Protein AF-A0A1W1WF11-F1 (afdb_monomer_lite)

Foldseek 3Di:
DDPDDDDDPPVCVVVLVVVQVVPPPDRPVVVVVVVVCVLPVDDDFFWKFFQFVQFPDTDIFTWDDDVQFIWTFDAPPPRVVRRCVRLVNDDDPDDDNDRPDTDTDGPNRTPDMGTPPPCCVPDDPLQVLLQQCQLVLVVCLLVVAAEELQRSCVSSPNHDSPPRSVSNLVVQQVVCVVVVAQRSQQSYPHPVPRGHDLVVCVVVVNNPDDPVVVVVVSVVSSVVNNVDDDDNTDPD

Radius of gyration: 25.22 Å; chains: 1; bounding box: 65×37×67 Å

Secondary structure (DSSP, 8-state):
----PPPPPGGGHHHHHHHHHHSSSS-HHHHHHHHHHHHHH----EEEEEEETT-S-EEEEEEEEETTEEEEE----HHHHHHHHHTT-PPPTT--SSTT-EEEE-GGGEEEEEEE--GGGT---HHHHHHHHHHHHHHHHHTT--EEHHHHHHHTTS--TTTTHHHHHHHHHHHHHHTT---GGGGEE-TTTSS--HHHHHHTT-TTS-HHHHHHHHHHHHHHHHTS---SS---

Organism: Sulfobacillus thermosulfidooxidans (strain DSM 9293 / VKM B-1269 / AT-1) (NCBI:txid929705)

pLDDT: mean 85.24, std 15.64, range [34.47, 98.56]

Sequence (236 aa):
MPKKTIYIRDTDMPLWEQAESLATGESVSAILTEALQQYLEGFRPVYATIKLRGASLAFRARVHPASGGWLVAISEKSDMVRAMSEAQIVLPQNMPTKDDAWLWLAPHQIDYMFVELPSSLGSMDFREYARRAWPILVKRLFAQQTLTYGELGELLGGLHPYRQVPQVLDIIEKWCLEHGYGDLTAMVVSKTTGLPGTDYWQQNGWAGIPVAEQVERWKKAQQQMIQQQWPEEAPF

Structure (mmCIF, N/CA/C/O backbone):
data_AF-A0A1W1WF11-F1
#
_entry.id   AF-A0A1W1WF11-F1
#
loop_
_atom_site.group_PDB
_atom_site.id
_atom_site.type_symbol
_atom_site.label_atom_id
_atom_site.label_alt_id
_atom_site.label_comp_id
_atom_site.label_asym_id
_atom_site.label_entity_id
_atom_site.label_seq_id
_atom_site.pdbx_PDB_ins_code
_atom_site.Cartn_x
_atom_site.Cartn_y
_atom_site.Cartn_z
_atom_site.occupancy
_atom_site.B_iso_or_equiv
_atom_site.auth_seq_id
_atom_site.auth_comp_id
_atom_site.auth_asym_id
_atom_site.auth_atom_id
_atom_site.pdbx_PDB_model_num
ATOM 1 N N . MET A 1 1 ? -1.493 20.594 -4.384 1.00 34.69 1 MET A N 1
ATOM 2 C CA . MET A 1 1 ? -0.723 20.291 -5.612 1.00 34.69 1 MET A CA 1
ATOM 3 C C . MET A 1 1 ? -1.474 20.837 -6.822 1.00 34.69 1 MET A C 1
ATOM 5 O O . MET A 1 1 ? -2.700 20.755 -6.810 1.00 34.69 1 MET A O 1
ATOM 9 N N . PRO A 1 2 ? -0.807 21.434 -7.825 1.00 34.47 2 PRO A N 1
ATOM 10 C CA . PRO A 1 2 ? -1.483 21.865 -9.047 1.00 34.47 2 PRO A CA 1
ATOM 11 C C . PRO A 1 2 ? -2.051 20.644 -9.785 1.00 34.47 2 PRO A C 1
ATOM 13 O O . PRO A 1 2 ? -1.349 19.649 -9.953 1.00 34.47 2 PRO A O 1
ATOM 16 N N . LYS A 1 3 ? -3.318 20.712 -10.214 1.00 36.75 3 LYS A N 1
ATOM 17 C CA . LYS A 1 3 ? -3.928 19.696 -11.082 1.00 36.75 3 LYS A CA 1
ATOM 18 C C . LYS A 1 3 ? -3.187 19.727 -12.420 1.00 36.75 3 LYS A C 1
ATOM 20 O O . LYS A 1 3 ? -3.341 20.681 -13.177 1.00 36.75 3 LYS A O 1
ATOM 25 N N . LYS A 1 4 ? -2.334 18.737 -12.685 1.00 48.34 4 LYS A N 1
ATOM 26 C CA . LYS A 1 4 ? -1.694 18.589 -13.995 1.00 48.34 4 LYS A CA 1
ATOM 27 C C . LYS A 1 4 ? -2.695 17.918 -14.931 1.00 48.34 4 LYS A C 1
ATOM 29 O O . LYS A 1 4 ? -3.075 16.775 -14.713 1.00 48.34 4 LYS A O 1
ATOM 34 N N . THR A 1 5 ? -3.150 18.659 -15.932 1.00 58.47 5 THR A N 1
ATOM 35 C CA . THR A 1 5 ? -4.033 18.150 -16.984 1.00 58.47 5 THR A CA 1
ATOM 36 C C . THR A 1 5 ? -3.204 17.338 -17.976 1.00 58.47 5 THR A C 1
ATOM 38 O O . THR A 1 5 ? -2.225 17.852 -18.517 1.00 58.47 5 THR A O 1
ATOM 41 N N . ILE A 1 6 ? -3.579 16.079 -18.208 1.00 60.59 6 ILE A N 1
ATOM 42 C CA . ILE A 1 6 ? -3.029 15.274 -19.304 1.00 60.59 6 ILE A CA 1
ATOM 43 C C . ILE A 1 6 ? -3.720 15.738 -20.588 1.00 60.59 6 ILE A C 1
ATOM 45 O O . ILE A 1 6 ? -4.944 15.688 -20.681 1.00 60.59 6 ILE A O 1
ATOM 49 N N . TYR A 1 7 ? -2.940 16.215 -21.557 1.00 64.44 7 TYR A N 1
ATOM 50 C CA . TYR A 1 7 ? -3.448 16.581 -22.876 1.00 64.44 7 TYR A CA 1
ATOM 51 C C . TYR A 1 7 ? -3.279 15.392 -23.817 1.00 64.44 7 TYR A C 1
ATOM 53 O O . TYR A 1 7 ? -2.162 14.925 -24.038 1.00 64.44 7 TYR A O 1
ATOM 61 N N . ILE A 1 8 ? -4.394 14.911 -24.357 1.00 69.06 8 ILE A N 1
ATOM 62 C CA . ILE A 1 8 ? -4.443 13.840 -25.353 1.00 69.06 8 ILE A CA 1
ATOM 63 C C . ILE A 1 8 ? -4.702 14.510 -26.699 1.00 69.06 8 ILE A C 1
ATOM 65 O O . ILE A 1 8 ? -5.491 15.451 -26.778 1.00 69.06 8 ILE A O 1
ATOM 69 N N . ARG A 1 9 ? -4.015 14.073 -27.756 1.00 70.94 9 ARG A N 1
ATOM 70 C CA . ARG A 1 9 ? -4.308 14.569 -29.107 1.00 70.94 9 ARG A CA 1
ATOM 71 C C . ARG A 1 9 ? -5.655 14.016 -29.551 1.00 70.94 9 ARG A C 1
ATOM 73 O O . ARG A 1 9 ? -5.933 12.848 -29.301 1.00 70.94 9 ARG A O 1
ATOM 80 N N . ASP A 1 10 ? -6.430 14.796 -30.297 1.00 75.50 10 ASP A N 1
ATOM 81 C CA . ASP A 1 10 ? -7.735 14.349 -30.811 1.00 75.50 10 ASP A CA 1
ATOM 82 C C . ASP A 1 10 ? -7.638 13.038 -31.611 1.00 75.50 10 ASP A C 1
ATOM 84 O O . ASP A 1 10 ? -8.529 12.195 -31.552 1.00 75.50 10 ASP A O 1
ATOM 88 N N . THR A 1 11 ? -6.515 12.814 -32.304 1.00 76.25 11 THR A N 1
ATOM 89 C CA . THR A 1 11 ? -6.244 11.576 -33.055 1.00 76.25 11 THR A CA 1
ATOM 90 C C . THR A 1 11 ? -6.100 10.334 -32.179 1.00 76.25 11 THR A C 1
ATOM 92 O O . THR A 1 11 ? -6.300 9.225 -32.664 1.00 76.25 11 THR A O 1
ATOM 95 N N . ASP A 1 12 ? -5.746 10.512 -30.906 1.00 68.94 12 ASP A N 1
ATOM 96 C CA . ASP A 1 12 ? -5.483 9.434 -29.952 1.00 68.94 12 ASP A CA 1
ATOM 97 C C . ASP A 1 12 ? -6.705 9.168 -29.044 1.00 68.94 12 ASP A C 1
ATOM 99 O O . ASP A 1 12 ? -6.675 8.256 -28.217 1.00 68.94 12 ASP A O 1
ATOM 103 N N . MET A 1 13 ? -7.799 9.926 -29.214 1.00 76.56 13 MET A N 1
ATOM 104 C CA . MET A 1 13 ? -9.024 9.802 -28.415 1.00 76.56 13 MET A CA 1
ATOM 105 C C . MET A 1 13 ? -9.661 8.400 -28.475 1.00 76.56 13 MET A C 1
ATOM 107 O O . MET A 1 13 ? -9.981 7.866 -27.415 1.00 76.56 13 MET A O 1
ATOM 111 N N . PRO A 1 14 ? -9.777 7.729 -29.643 1.00 79.06 14 PRO A N 1
ATOM 112 C CA . PRO A 1 14 ? -10.377 6.391 -29.692 1.00 79.06 14 PRO A CA 1
ATOM 113 C C . PRO A 1 14 ? -9.572 5.346 -28.906 1.00 79.06 14 PRO A C 1
ATOM 115 O O . PRO A 1 14 ? -10.139 4.453 -28.280 1.00 79.06 14 PRO A O 1
ATOM 118 N N . LEU A 1 15 ? -8.239 5.472 -28.909 1.00 67.25 15 LEU A N 1
ATOM 119 C CA . LEU A 1 15 ? -7.351 4.608 -28.130 1.00 67.25 15 LEU A CA 1
ATOM 120 C C . LEU A 1 15 ? -7.506 4.876 -26.627 1.00 67.25 15 LEU A C 1
ATOM 122 O O . LEU A 1 15 ? -7.478 3.939 -25.830 1.00 67.25 15 LEU A O 1
ATOM 126 N N . TRP A 1 16 ? -7.689 6.142 -26.246 1.00 74.25 16 TRP A N 1
ATOM 127 C CA . TRP A 1 16 ? -7.943 6.533 -24.863 1.00 74.25 16 TRP A CA 1
ATOM 128 C C . TRP A 1 16 ? -9.260 5.965 -24.332 1.00 74.25 16 TRP A C 1
ATOM 130 O O . TRP A 1 16 ? -9.279 5.356 -23.266 1.00 74.25 16 TRP A O 1
ATOM 140 N N . GLU A 1 17 ? -10.346 6.105 -25.091 1.00 76.81 17 GLU A N 1
ATOM 141 C CA . GLU A 1 17 ? -11.663 5.563 -24.733 1.00 76.81 17 GLU A CA 1
ATOM 142 C C . GLU A 1 17 ? -11.628 4.035 -24.614 1.00 76.81 17 GLU A C 1
ATOM 144 O O . GLU A 1 17 ? -12.179 3.461 -23.671 1.00 76.81 17 GLU A O 1
ATOM 149 N N . GLN A 1 18 ? -10.914 3.364 -25.525 1.00 71.31 18 GLN A N 1
ATOM 150 C CA . GLN A 1 18 ? -10.694 1.925 -25.441 1.00 71.31 18 GLN A CA 1
ATOM 151 C C . GLN A 1 18 ? -9.931 1.552 -24.164 1.00 71.31 18 GLN A C 1
ATOM 153 O O . GLN A 1 18 ? -10.339 0.628 -23.460 1.00 71.31 18 GLN A O 1
ATOM 158 N N . ALA A 1 19 ? -8.860 2.273 -23.831 1.00 69.25 19 ALA A N 1
ATOM 159 C CA . ALA A 1 19 ? -8.121 2.050 -22.594 1.00 69.25 19 ALA A CA 1
ATOM 160 C C . ALA A 1 19 ? -9.003 2.281 -21.354 1.00 69.25 19 ALA A C 1
ATOM 162 O O . ALA A 1 19 ? -8.938 1.490 -20.415 1.00 69.25 19 ALA A O 1
ATOM 163 N N . GLU A 1 20 ? -9.856 3.314 -21.351 1.00 74.06 20 GLU A N 1
ATOM 164 C CA . GLU A 1 20 ? -10.775 3.588 -20.235 1.00 74.06 20 GLU A CA 1
ATOM 165 C C . GLU A 1 20 ? -11.806 2.483 -20.057 1.00 74.06 20 GLU A C 1
ATOM 167 O O . GLU A 1 20 ? -12.080 2.086 -18.927 1.00 74.06 20 GLU A O 1
ATOM 172 N N . SER A 1 21 ? -12.315 1.923 -21.155 1.00 74.00 21 SER A N 1
ATOM 173 C CA . SER A 1 21 ? -13.250 0.796 -21.099 1.00 74.00 21 SER A CA 1
ATOM 174 C C . SER A 1 21 ? -12.629 -0.486 -20.526 1.00 74.00 21 SER A C 1
ATOM 176 O O . SER A 1 21 ? -13.340 -1.321 -19.966 1.00 74.00 21 SER A O 1
ATOM 178 N N . LEU A 1 22 ? -11.307 -0.641 -20.656 1.00 69.75 22 LEU A N 1
ATOM 179 C CA . LEU A 1 22 ? -10.551 -1.792 -20.158 1.00 69.75 22 LEU A CA 1
ATOM 180 C C . LEU A 1 22 ? -10.057 -1.600 -18.721 1.00 69.75 22 LEU A C 1
ATOM 182 O O . LEU A 1 22 ? -9.745 -2.581 -18.044 1.00 69.75 22 LEU A O 1
ATOM 186 N N . ALA A 1 23 ? -9.978 -0.358 -18.244 1.00 69.12 23 ALA A N 1
ATOM 187 C CA . ALA A 1 23 ? -9.567 -0.071 -16.885 1.00 69.12 23 ALA A CA 1
ATOM 188 C C . ALA A 1 23 ? -10.698 -0.458 -15.920 1.00 69.12 23 ALA A C 1
ATOM 190 O O . ALA A 1 23 ? -11.780 0.129 -15.905 1.00 69.12 23 ALA A O 1
ATOM 191 N N . THR A 1 24 ? -10.462 -1.482 -15.100 1.00 57.28 24 THR A N 1
ATOM 192 C CA . THR A 1 24 ? -11.441 -2.029 -14.153 1.00 57.28 24 THR A CA 1
ATOM 193 C C . THR A 1 24 ? -11.648 -1.085 -12.964 1.00 57.28 24 THR A C 1
ATOM 195 O O . THR A 1 24 ? -11.148 -1.294 -11.857 1.00 57.28 24 THR A O 1
ATOM 198 N N . GLY A 1 25 ? -12.384 -0.003 -13.209 1.00 57.88 25 GLY A N 1
ATOM 199 C CA . GLY A 1 25 ? -12.858 0.949 -12.208 1.00 57.88 25 GLY A CA 1
ATOM 200 C C . GLY A 1 2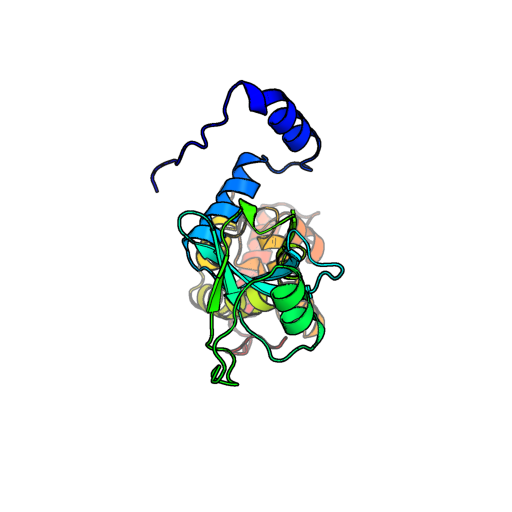5 ? -11.834 1.980 -11.729 1.00 57.88 25 GLY A C 1
ATOM 201 O O . GLY A 1 25 ? -12.159 2.735 -10.819 1.00 57.88 25 GLY A O 1
ATOM 202 N N . GLU A 1 26 ? -10.618 2.011 -12.266 1.00 56.12 26 GLU A N 1
ATOM 203 C CA . GLU A 1 26 ? -9.681 3.136 -12.118 1.00 56.12 26 GLU A CA 1
ATOM 204 C C . GLU A 1 26 ? -9.727 3.978 -13.395 1.00 56.12 26 GLU A C 1
ATOM 206 O O . GLU A 1 26 ? -9.822 3.418 -14.483 1.00 56.12 26 GLU A O 1
ATOM 211 N N . SER A 1 27 ? -9.680 5.313 -13.302 1.00 70.56 27 SER A N 1
ATOM 212 C CA . SER A 1 27 ? -9.574 6.115 -14.525 1.00 70.56 27 SER A CA 1
ATOM 213 C C . SER A 1 27 ? -8.178 5.935 -15.122 1.00 70.56 27 SER A C 1
ATOM 215 O O . SER A 1 27 ? -7.174 5.977 -14.408 1.00 70.56 27 SER A O 1
ATOM 217 N N . VAL A 1 28 ? -8.089 5.780 -16.443 1.00 67.88 28 VAL A N 1
ATOM 218 C CA . VAL A 1 28 ? -6.800 5.677 -17.155 1.00 67.88 28 VAL A CA 1
ATOM 219 C C . VAL A 1 28 ? -5.911 6.883 -16.872 1.00 67.88 28 VAL A C 1
ATOM 221 O O . VAL A 1 28 ? -4.697 6.751 -16.740 1.00 67.88 28 VAL A O 1
ATOM 224 N N . SER A 1 29 ? -6.517 8.053 -16.675 1.00 58.41 29 SER A N 1
ATOM 225 C CA . SER A 1 29 ? -5.823 9.259 -16.226 1.00 58.41 29 SER A CA 1
ATOM 226 C C . SER A 1 29 ? -5.143 9.106 -14.863 1.00 58.41 29 SER A C 1
ATOM 228 O O . SER A 1 29 ? -4.041 9.625 -14.702 1.00 58.41 29 SER A O 1
ATOM 230 N N . ALA A 1 30 ? -5.741 8.400 -13.899 1.00 57.94 30 ALA A N 1
ATOM 231 C CA . ALA A 1 30 ? -5.135 8.156 -12.591 1.00 57.94 30 ALA A CA 1
ATOM 232 C C . ALA A 1 30 ? -3.945 7.195 -12.708 1.00 57.94 30 ALA A C 1
ATOM 234 O O . ALA A 1 30 ? -2.858 7.527 -12.241 1.00 57.94 30 ALA A O 1
ATOM 235 N N . ILE A 1 31 ? -4.122 6.088 -13.438 1.00 64.81 31 ILE A N 1
ATOM 236 C CA . ILE A 1 31 ? -3.063 5.100 -13.708 1.00 64.81 31 ILE A CA 1
ATOM 237 C C . ILE A 1 31 ? -1.870 5.766 -14.408 1.00 64.81 31 ILE A C 1
ATOM 239 O O . ILE A 1 31 ? -0.721 5.587 -14.010 1.00 64.81 31 ILE A O 1
ATOM 243 N N . LEU A 1 32 ? -2.129 6.583 -15.432 1.00 62.41 32 LEU A N 1
ATOM 244 C CA . LEU A 1 32 ? -1.077 7.278 -16.173 1.00 62.41 32 LEU A CA 1
ATOM 245 C C . LEU A 1 32 ? -0.435 8.408 -15.374 1.00 62.41 32 LEU A C 1
ATOM 247 O O . LEU A 1 32 ? 0.761 8.637 -15.525 1.00 62.41 32 LEU A O 1
ATOM 251 N N . THR A 1 33 ? -1.192 9.110 -14.527 1.00 59.28 33 THR A N 1
ATOM 252 C CA . THR A 1 33 ? -0.626 10.136 -13.641 1.00 59.28 33 THR A CA 1
ATOM 253 C C . THR A 1 33 ? 0.307 9.502 -12.621 1.00 59.28 33 THR A C 1
ATOM 255 O O . THR A 1 33 ? 1.402 10.015 -12.427 1.00 59.28 33 THR A O 1
ATOM 258 N N . GLU A 1 34 ? -0.080 8.376 -12.022 1.00 56.44 34 GLU A N 1
ATOM 259 C CA . GLU A 1 34 ? 0.755 7.640 -11.073 1.00 56.44 34 GLU A CA 1
ATOM 260 C C . GLU A 1 34 ? 1.998 7.058 -11.758 1.00 56.44 34 GLU A C 1
ATOM 262 O O . GLU A 1 34 ? 3.115 7.277 -11.290 1.00 56.44 34 GLU A O 1
ATOM 267 N N . ALA A 1 35 ? 1.840 6.432 -12.929 1.00 56.53 35 ALA A N 1
ATOM 268 C CA . ALA A 1 35 ? 2.962 5.943 -13.729 1.00 56.53 35 ALA A CA 1
ATOM 269 C C . ALA A 1 35 ? 3.916 7.078 -14.146 1.00 56.53 35 ALA A C 1
ATOM 271 O O . ALA A 1 35 ? 5.134 6.922 -14.077 1.00 56.53 35 ALA A O 1
ATOM 272 N N . LEU A 1 36 ? 3.384 8.242 -14.536 1.00 54.12 36 LEU A N 1
ATOM 273 C CA . LEU A 1 36 ? 4.171 9.420 -14.901 1.00 54.12 36 LEU A CA 1
ATOM 274 C C . LEU A 1 36 ? 4.835 10.067 -13.678 1.00 54.12 36 LEU A C 1
ATOM 276 O O . LEU A 1 36 ? 5.944 10.582 -13.778 1.00 54.12 36 LEU A O 1
ATOM 280 N N . GLN A 1 37 ? 4.181 10.058 -12.523 1.00 51.88 37 GLN A N 1
ATOM 281 C CA . GLN A 1 37 ? 4.737 10.592 -11.287 1.00 51.88 37 GLN A CA 1
ATOM 282 C C . GLN A 1 37 ? 5.884 9.707 -10.787 1.00 51.88 37 GLN A C 1
ATOM 284 O O . GLN A 1 37 ? 6.958 10.228 -10.502 1.00 51.88 37 GLN A O 1
ATOM 289 N N . GLN A 1 38 ? 5.726 8.382 -10.832 1.00 53.12 38 GLN A N 1
ATOM 290 C CA . GLN A 1 38 ? 6.811 7.427 -10.582 1.00 53.12 38 GLN A CA 1
ATOM 291 C C . GLN A 1 38 ? 7.950 7.564 -11.612 1.00 53.12 38 GLN A C 1
ATOM 293 O O . GLN A 1 38 ? 9.123 7.516 -11.245 1.00 53.12 38 GLN A O 1
ATOM 298 N N . TYR A 1 39 ? 7.617 7.812 -12.885 1.00 52.88 39 TYR A N 1
ATOM 299 C CA . TYR A 1 39 ? 8.578 8.106 -13.956 1.00 52.88 39 TYR A CA 1
ATOM 300 C C . TYR A 1 39 ? 9.374 9.395 -13.690 1.00 52.88 39 TYR A C 1
ATOM 302 O O . TYR A 1 39 ? 10.573 9.440 -13.945 1.00 52.88 39 TYR A O 1
ATOM 310 N N . LEU A 1 40 ? 8.739 10.439 -13.151 1.00 48.09 40 LEU A N 1
ATOM 311 C CA . LEU A 1 40 ? 9.373 11.735 -12.888 1.00 48.09 40 LEU A CA 1
ATOM 312 C C . LEU A 1 40 ? 10.120 11.806 -11.545 1.00 48.09 40 LEU A C 1
ATOM 314 O O . LEU A 1 40 ? 11.086 12.559 -11.444 1.00 48.09 40 LEU A O 1
ATOM 318 N N . GLU A 1 41 ? 9.691 11.066 -10.520 1.00 50.34 41 GLU A N 1
ATOM 319 C CA . GLU A 1 41 ? 10.231 11.170 -9.153 1.00 50.34 41 GLU A CA 1
ATOM 320 C C . GLU A 1 41 ? 11.427 10.242 -8.875 1.00 50.34 41 GLU A C 1
ATOM 322 O O . GLU A 1 41 ? 12.111 10.404 -7.864 1.00 50.34 41 GLU A O 1
ATOM 327 N N . GLY A 1 42 ? 11.767 9.322 -9.780 1.00 49.69 42 GLY A N 1
ATOM 328 C CA . GLY A 1 42 ? 12.985 8.530 -9.634 1.00 49.69 42 GLY A CA 1
ATOM 329 C C . GLY A 1 42 ? 13.173 7.521 -10.749 1.00 49.69 42 GLY A C 1
ATOM 330 O O . GLY A 1 42 ? 12.763 6.370 -10.620 1.00 49.69 42 GLY A O 1
ATOM 331 N N . PHE A 1 43 ? 13.858 7.920 -11.820 1.00 57.41 43 PHE A N 1
ATOM 332 C CA . PHE A 1 43 ? 14.274 6.993 -12.865 1.00 57.41 43 PHE A CA 1
ATOM 333 C C . PHE A 1 43 ? 15.232 5.937 -12.318 1.00 57.41 43 PHE A C 1
ATOM 335 O O . PHE A 1 43 ? 16.450 6.117 -12.263 1.00 57.41 43 PHE A O 1
ATOM 342 N N . ARG A 1 44 ? 14.675 4.792 -11.933 1.00 64.19 44 ARG A N 1
ATOM 343 C CA . ARG A 1 44 ? 15.452 3.570 -11.790 1.00 64.19 44 ARG A CA 1
ATOM 344 C C . ARG A 1 44 ? 15.619 2.960 -13.181 1.00 64.19 44 ARG A C 1
ATOM 346 O O . ARG A 1 44 ? 14.634 2.865 -13.912 1.00 64.19 44 ARG A O 1
ATOM 353 N N . PRO A 1 45 ? 16.835 2.534 -13.555 1.00 72.25 45 PRO A N 1
ATOM 354 C CA . PRO A 1 45 ? 17.046 1.684 -14.716 1.00 72.25 45 PRO A CA 1
ATOM 355 C C . PRO A 1 45 ? 16.031 0.538 -14.765 1.00 72.25 45 PRO A C 1
ATOM 357 O O . PRO A 1 45 ? 15.955 -0.250 -13.822 1.00 72.25 45 PRO A O 1
ATOM 360 N N . VAL A 1 46 ? 15.276 0.433 -15.855 1.00 81.62 46 VAL A N 1
ATOM 361 C CA . VAL A 1 46 ? 14.371 -0.702 -16.105 1.00 81.62 46 VAL A CA 1
ATOM 362 C C . VAL A 1 46 ? 15.051 -1.683 -17.043 1.00 81.62 46 VAL A C 1
ATOM 364 O O . VAL A 1 46 ? 15.908 -1.289 -17.828 1.00 81.62 46 VAL A O 1
ATOM 367 N N . TYR A 1 47 ? 14.712 -2.965 -16.976 1.00 88.44 47 TYR A N 1
ATOM 368 C CA . TYR A 1 47 ? 15.199 -3.905 -17.982 1.00 88.44 47 TYR A CA 1
ATOM 369 C C . TYR A 1 47 ? 14.360 -3.781 -19.251 1.00 88.44 47 TYR A C 1
ATOM 371 O O . TYR A 1 47 ? 13.177 -3.463 -19.202 1.00 88.44 47 TYR A O 1
ATOM 379 N N . ALA A 1 48 ? 14.973 -4.014 -20.402 1.00 90.06 48 ALA A N 1
ATOM 380 C CA . ALA A 1 48 ? 14.270 -4.105 -21.666 1.00 90.06 48 ALA A CA 1
ATOM 381 C C . ALA A 1 48 ? 14.919 -5.156 -22.561 1.00 90.06 48 ALA A C 1
ATOM 383 O O . ALA A 1 48 ? 16.141 -5.333 -22.548 1.00 90.06 48 ALA A O 1
ATOM 384 N N . THR A 1 49 ? 14.094 -5.813 -23.369 1.00 94.44 49 THR A N 1
ATOM 385 C CA . THR A 1 49 ? 14.553 -6.589 -24.521 1.00 94.44 49 THR A CA 1
ATOM 386 C C . THR A 1 49 ? 14.613 -5.665 -25.731 1.00 94.44 49 THR A C 1
ATOM 388 O O . THR A 1 49 ? 13.595 -5.110 -26.143 1.00 94.44 49 THR A O 1
ATOM 391 N N . ILE A 1 50 ? 15.807 -5.491 -26.290 1.00 95.06 50 ILE A N 1
ATOM 392 C CA . ILE A 1 50 ? 16.114 -4.538 -27.358 1.00 95.06 50 ILE A CA 1
ATOM 393 C C . ILE A 1 50 ? 16.519 -5.307 -28.610 1.00 95.06 50 ILE A C 1
ATOM 395 O O . ILE A 1 50 ? 17.378 -6.190 -28.561 1.00 95.06 50 ILE A O 1
ATOM 399 N N . LYS A 1 51 ? 15.939 -4.931 -29.747 1.00 96.94 51 LYS A N 1
ATOM 400 C CA . LYS A 1 51 ? 16.363 -5.359 -31.077 1.00 96.94 51 LYS A CA 1
ATOM 401 C C . LYS A 1 51 ? 16.887 -4.155 -31.839 1.00 96.94 51 LYS A C 1
ATOM 403 O O . LYS A 1 51 ? 16.160 -3.186 -32.043 1.00 96.94 51 LYS A O 1
ATOM 408 N N . LEU A 1 52 ? 18.144 -4.217 -32.266 1.00 96.81 52 LEU A N 1
ATOM 409 C CA . LEU A 1 52 ? 18.746 -3.170 -33.088 1.00 96.81 52 LEU A CA 1
ATOM 410 C C . LEU A 1 52 ? 18.428 -3.398 -34.562 1.00 96.81 52 LEU A C 1
ATOM 412 O O . LEU A 1 52 ? 18.338 -4.538 -35.027 1.00 96.81 52 LEU A O 1
ATOM 416 N N . ARG A 1 53 ? 18.316 -2.307 -35.314 1.00 95.12 53 ARG A N 1
ATOM 417 C CA . ARG A 1 53 ? 18.146 -2.359 -36.763 1.00 95.12 53 ARG A CA 1
ATOM 418 C C . ARG A 1 53 ? 19.403 -2.948 -37.408 1.00 95.12 53 ARG A C 1
ATOM 420 O O . ARG A 1 53 ? 20.503 -2.460 -37.182 1.00 95.12 53 ARG A O 1
ATOM 427 N N . GLY A 1 54 ? 19.228 -3.998 -38.209 1.00 94.69 54 GLY A N 1
ATOM 428 C CA . GLY A 1 54 ? 20.333 -4.723 -38.850 1.00 94.69 54 GLY A CA 1
ATOM 429 C C . GLY A 1 54 ? 20.938 -5.851 -38.007 1.00 94.69 54 GLY A C 1
ATOM 430 O O . GLY A 1 54 ? 21.669 -6.672 -38.551 1.00 94.69 54 GLY A O 1
ATOM 431 N N . ALA A 1 55 ? 20.588 -5.961 -36.721 1.00 96.62 55 ALA A N 1
ATOM 432 C CA . ALA A 1 55 ? 21.003 -7.086 -35.888 1.00 96.62 55 ALA A CA 1
ATOM 433 C C . ALA A 1 55 ? 20.071 -8.292 -36.065 1.00 96.62 55 ALA A C 1
ATOM 435 O O . ALA A 1 55 ? 18.849 -8.158 -36.134 1.00 96.62 55 ALA A O 1
ATOM 436 N N . SER A 1 56 ? 20.626 -9.499 -36.056 1.00 95.50 56 SER A N 1
ATOM 437 C CA . SER A 1 56 ? 19.905 -10.777 -36.127 1.00 95.50 56 SER A CA 1
ATOM 438 C C . SER A 1 56 ? 19.369 -11.242 -34.768 1.00 95.50 56 SER A C 1
ATOM 440 O O . SER A 1 56 ? 18.340 -11.915 -34.715 1.00 95.50 56 SER A O 1
ATOM 442 N N . LEU A 1 57 ? 19.946 -10.759 -33.665 1.00 94.06 57 LEU A N 1
ATOM 443 C CA . LEU A 1 57 ? 19.546 -11.094 -32.295 1.00 94.06 57 LEU A CA 1
ATOM 444 C C . LEU A 1 57 ? 18.968 -9.888 -31.545 1.00 94.06 57 LEU A C 1
ATOM 446 O O . LEU A 1 57 ? 19.282 -8.738 -31.847 1.00 94.06 57 LEU A O 1
ATOM 450 N N . ALA A 1 58 ? 18.102 -10.172 -30.575 1.00 95.00 58 ALA A N 1
ATOM 451 C CA . ALA A 1 58 ? 17.716 -9.224 -29.536 1.00 95.00 58 ALA A CA 1
ATOM 452 C C . ALA A 1 58 ? 18.532 -9.512 -28.269 1.00 95.00 58 ALA A C 1
ATOM 454 O O . ALA A 1 58 ? 18.993 -10.636 -28.073 1.00 95.00 58 ALA A O 1
ATOM 455 N N . PHE A 1 59 ? 18.690 -8.521 -27.400 1.00 94.69 59 PHE A N 1
ATOM 456 C CA . PHE A 1 59 ? 19.387 -8.685 -26.127 1.00 94.69 59 PHE A CA 1
ATOM 457 C C . PHE A 1 59 ? 18.654 -7.966 -25.001 1.00 94.69 59 PHE A C 1
ATOM 459 O O . PHE A 1 59 ? 17.906 -7.015 -25.223 1.00 94.69 59 PHE A O 1
ATOM 466 N N . ARG A 1 60 ? 18.889 -8.425 -23.772 1.00 92.62 60 ARG A N 1
ATOM 467 C CA . ARG A 1 60 ? 18.315 -7.836 -22.562 1.00 92.62 60 ARG A CA 1
ATOM 468 C C . ARG A 1 60 ? 19.329 -6.917 -21.891 1.00 92.62 60 ARG A C 1
ATOM 470 O O . ARG A 1 60 ? 20.414 -7.375 -21.527 1.00 92.62 60 ARG A O 1
ATOM 477 N N . ALA A 1 61 ? 18.963 -5.658 -21.680 1.00 92.81 61 ALA A N 1
ATOM 478 C CA . ALA A 1 61 ? 19.812 -4.658 -21.035 1.00 92.81 61 ALA A CA 1
ATOM 479 C C . ALA A 1 61 ? 18.998 -3.753 -20.106 1.00 92.81 61 ALA A C 1
ATOM 481 O O . ALA A 1 61 ? 17.776 -3.673 -20.223 1.00 92.81 61 ALA A O 1
ATOM 482 N N . ARG A 1 62 ? 19.675 -3.070 -19.177 1.00 91.00 62 ARG A N 1
ATOM 483 C CA . ARG A 1 62 ? 19.047 -1.970 -18.440 1.00 91.00 62 ARG A CA 1
ATOM 484 C C . ARG A 1 62 ? 18.950 -0.758 -19.360 1.00 91.00 62 ARG A C 1
ATOM 486 O O . ARG A 1 62 ? 19.899 -0.473 -20.083 1.00 91.00 62 ARG A O 1
ATOM 493 N N . VAL A 1 63 ? 17.836 -0.044 -19.324 1.00 90.25 63 VAL A N 1
ATOM 494 C CA . VAL A 1 63 ? 17.598 1.146 -20.133 1.00 90.25 63 VAL A CA 1
ATOM 495 C C . VAL A 1 63 ? 17.119 2.307 -19.278 1.00 90.25 63 VAL A C 1
ATOM 497 O O . VAL A 1 63 ? 16.482 2.129 -18.238 1.00 90.25 63 VAL A O 1
ATOM 500 N N . HIS A 1 64 ? 17.434 3.507 -19.742 1.00 87.06 64 HIS A N 1
ATOM 501 C CA . HIS A 1 64 ? 16.986 4.763 -19.171 1.00 87.06 64 HIS A CA 1
ATOM 502 C C . HIS A 1 64 ? 16.629 5.711 -20.325 1.00 87.06 64 HIS A C 1
ATOM 504 O O . HIS A 1 64 ? 17.453 5.907 -21.222 1.00 87.06 64 HIS A O 1
ATOM 510 N N . PRO A 1 65 ? 15.426 6.305 -20.359 1.00 83.75 65 PRO A N 1
ATOM 511 C CA . PRO A 1 65 ? 15.072 7.240 -21.421 1.00 83.75 65 PRO A CA 1
ATOM 512 C C . PRO A 1 65 ? 15.946 8.493 -21.331 1.00 83.75 65 PRO A C 1
ATOM 514 O O . PRO A 1 65 ? 16.244 8.988 -20.245 1.00 83.75 65 PRO A O 1
ATOM 517 N N . ALA A 1 66 ? 16.382 9.008 -22.472 1.00 83.69 66 ALA A N 1
ATOM 518 C CA . ALA A 1 66 ? 17.187 10.218 -22.558 1.00 83.69 66 ALA A CA 1
ATOM 519 C C . ALA A 1 66 ? 16.626 11.142 -23.637 1.00 83.69 66 ALA A C 1
ATOM 521 O O . ALA A 1 66 ? 15.820 10.733 -24.474 1.00 83.69 66 ALA A O 1
ATOM 522 N N . SER A 1 67 ? 17.047 12.408 -23.627 1.00 83.81 67 SER A N 1
ATOM 523 C CA . SER A 1 67 ? 16.622 13.353 -24.659 1.00 83.81 67 SER A CA 1
ATOM 524 C C . SER A 1 67 ? 16.960 12.797 -26.045 1.00 83.81 67 SER A C 1
ATOM 526 O O . SER A 1 67 ? 18.124 12.532 -26.352 1.00 83.81 67 SER A O 1
ATOM 528 N N . GLY A 1 68 ? 15.923 12.557 -26.849 1.00 83.56 68 GLY A N 1
ATOM 529 C CA . GLY A 1 68 ? 16.053 12.050 -28.211 1.00 83.56 68 GLY A CA 1
ATOM 530 C C . GLY A 1 68 ? 16.510 10.595 -28.346 1.00 83.56 68 GLY A C 1
ATOM 531 O O . GLY A 1 68 ? 16.916 10.236 -29.446 1.00 83.56 68 GLY A O 1
ATOM 532 N N . GLY A 1 69 ? 16.461 9.765 -27.295 1.00 91.75 69 GLY A N 1
ATOM 533 C CA . GLY A 1 69 ? 16.885 8.362 -27.375 1.00 91.75 69 GLY A CA 1
ATOM 534 C C . GLY A 1 69 ? 16.857 7.602 -26.051 1.00 91.75 69 GLY A C 1
ATOM 535 O O . GLY A 1 69 ? 16.070 7.903 -25.154 1.00 91.75 69 GLY A O 1
ATOM 536 N N . TRP A 1 70 ? 17.722 6.598 -25.939 1.00 91.25 70 TRP A N 1
ATOM 537 C CA . TRP A 1 70 ? 17.805 5.708 -24.781 1.00 91.25 70 TRP A CA 1
ATOM 538 C C . TRP A 1 70 ? 19.254 5.524 -24.356 1.00 91.25 70 TRP A C 1
ATOM 540 O O . TRP A 1 70 ? 20.115 5.247 -25.183 1.00 91.25 70 TRP A O 1
ATOM 550 N N . LEU A 1 71 ? 19.526 5.636 -23.061 1.00 91.44 71 LEU A N 1
ATOM 551 C CA . LEU A 1 71 ? 20.751 5.118 -22.469 1.00 91.44 71 LEU A CA 1
ATOM 552 C C . LEU A 1 71 ? 20.548 3.628 -22.209 1.00 91.44 71 LEU A C 1
ATOM 554 O O . LEU A 1 71 ? 19.598 3.239 -21.536 1.00 91.44 71 LEU A O 1
ATOM 558 N N . VAL A 1 72 ? 21.442 2.802 -22.731 1.00 91.88 72 VAL A N 1
ATOM 559 C CA . VAL A 1 72 ? 21.436 1.347 -22.597 1.00 91.88 72 VAL A CA 1
ATOM 560 C C . VAL A 1 72 ? 22.684 0.927 -21.840 1.00 91.88 72 VAL A C 1
ATOM 562 O O . VAL A 1 72 ? 23.799 1.209 -22.275 1.00 91.88 72 VAL A O 1
ATOM 565 N N . ALA A 1 73 ? 22.503 0.272 -20.699 1.00 91.38 73 ALA A N 1
ATOM 566 C CA . ALA A 1 73 ? 23.607 -0.226 -19.902 1.00 91.38 73 ALA A CA 1
ATOM 567 C C . ALA A 1 73 ? 24.352 -1.306 -20.681 1.00 91.38 73 ALA A C 1
ATOM 569 O O . ALA A 1 73 ? 23.758 -2.237 -21.234 1.00 91.38 73 ALA A O 1
ATOM 570 N N . ILE A 1 74 ? 25.664 -1.167 -20.703 1.00 86.06 74 ILE A N 1
ATOM 571 C CA . ILE A 1 74 ? 26.560 -2.079 -21.384 1.00 86.06 74 ILE A CA 1
ATOM 572 C C . ILE A 1 74 ? 26.832 -3.279 -20.483 1.00 86.06 74 ILE A C 1
ATOM 574 O O . ILE A 1 74 ? 27.094 -3.134 -19.293 1.00 86.06 74 ILE A O 1
ATOM 578 N N . SER A 1 75 ? 26.798 -4.475 -21.068 1.00 81.31 75 SER A N 1
ATOM 579 C CA . SER A 1 75 ? 27.249 -5.700 -20.410 1.00 81.31 75 SER A CA 1
ATOM 580 C C . SER A 1 75 ? 28.084 -6.536 -21.374 1.00 81.31 75 SER A C 1
ATOM 582 O O . SER A 1 75 ? 27.842 -6.513 -22.579 1.00 81.31 75 SER A O 1
ATOM 584 N N . GLU A 1 76 ? 29.021 -7.326 -20.850 1.00 76.12 76 GLU A N 1
ATOM 585 C CA . GLU A 1 76 ? 29.854 -8.250 -21.641 1.00 76.12 76 GLU A CA 1
ATOM 586 C C . GLU A 1 76 ? 29.083 -9.472 -22.174 1.00 76.12 76 GLU A C 1
ATOM 588 O O . GLU A 1 76 ? 29.669 -10.452 -22.633 1.00 76.12 76 GLU A O 1
ATOM 593 N N . LYS A 1 77 ? 27.747 -9.448 -22.122 1.00 75.88 77 LYS A N 1
ATOM 594 C CA . LYS A 1 77 ? 26.928 -10.532 -22.654 1.00 75.88 77 LYS A CA 1
ATOM 595 C C . LYS A 1 77 ? 27.151 -10.648 -24.159 1.00 75.88 77 LYS A C 1
ATOM 597 O O . LYS A 1 77 ? 26.985 -9.673 -24.897 1.00 75.88 77 LYS A O 1
ATOM 602 N N . SER A 1 78 ? 27.458 -11.866 -24.601 1.00 78.19 78 SER A N 1
ATOM 603 C CA . SER A 1 78 ? 27.765 -12.206 -25.996 1.00 78.19 78 SER A CA 1
ATOM 604 C C . SER A 1 78 ? 26.742 -11.654 -26.986 1.00 78.19 78 SER A C 1
ATOM 606 O O . SER A 1 78 ? 27.111 -11.156 -28.048 1.00 78.19 78 SER A O 1
ATOM 608 N N . ASP A 1 79 ? 25.464 -11.689 -26.618 1.00 89.56 79 ASP A N 1
ATOM 609 C CA . ASP A 1 79 ? 24.368 -11.325 -27.514 1.00 89.56 79 ASP A CA 1
ATOM 610 C C . ASP A 1 79 ? 24.286 -9.814 -27.743 1.00 89.56 79 ASP A C 1
ATOM 612 O O . ASP A 1 79 ? 23.999 -9.379 -28.855 1.00 89.56 79 ASP A O 1
ATOM 616 N N . MET A 1 80 ? 24.604 -9.006 -26.724 1.00 91.44 80 MET A N 1
ATOM 617 C CA . MET A 1 80 ? 24.645 -7.548 -26.853 1.00 91.44 80 MET A CA 1
ATOM 618 C C . MET A 1 80 ? 25.802 -7.122 -27.756 1.00 91.44 80 MET A C 1
ATOM 620 O O . MET A 1 80 ? 25.593 -6.368 -28.703 1.00 91.44 80 MET A O 1
ATOM 624 N N . VAL A 1 81 ? 27.012 -7.628 -27.497 1.00 90.50 81 VAL A N 1
ATOM 625 C CA . VAL A 1 81 ? 28.204 -7.296 -28.296 1.00 90.50 81 VAL A CA 1
ATOM 626 C C . VAL A 1 81 ? 28.005 -7.708 -29.755 1.00 90.50 81 VAL A C 1
ATOM 628 O O . VAL A 1 81 ? 28.279 -6.925 -30.666 1.00 90.50 81 VAL A O 1
ATOM 631 N N . ARG A 1 82 ? 27.458 -8.907 -29.985 1.00 93.25 82 ARG A N 1
ATOM 632 C CA . ARG A 1 82 ? 27.143 -9.397 -31.328 1.00 93.25 82 ARG A CA 1
ATOM 633 C C . ARG A 1 82 ? 26.083 -8.540 -32.020 1.00 93.25 82 ARG A C 1
ATOM 635 O O . ARG A 1 82 ? 26.301 -8.138 -33.160 1.00 93.25 82 ARG A O 1
ATOM 642 N N . ALA A 1 83 ? 24.980 -8.217 -31.342 1.00 93.69 83 ALA A N 1
ATOM 643 C CA . ALA A 1 83 ? 23.933 -7.368 -31.909 1.00 93.69 83 ALA A CA 1
ATOM 644 C C . ALA A 1 83 ? 24.456 -5.965 -32.265 1.00 93.69 83 ALA A C 1
ATOM 646 O O . ALA A 1 83 ? 24.127 -5.446 -33.328 1.00 93.69 83 ALA A O 1
ATOM 647 N N . MET A 1 84 ? 25.306 -5.371 -31.420 1.00 93.81 84 MET A N 1
ATOM 648 C CA . MET A 1 84 ? 25.945 -4.077 -31.695 1.00 93.81 84 MET A CA 1
ATOM 649 C C . MET A 1 84 ? 26.854 -4.147 -32.924 1.00 93.81 84 MET A C 1
ATOM 651 O O . MET A 1 84 ? 26.776 -3.282 -33.793 1.00 93.81 84 MET A O 1
ATOM 655 N N . SER A 1 85 ? 27.667 -5.201 -33.038 1.00 93.62 85 SER A N 1
ATOM 656 C CA . SER A 1 85 ? 28.546 -5.402 -34.193 1.00 93.62 85 SER A CA 1
ATOM 657 C C . SER A 1 85 ? 27.762 -5.579 -35.498 1.00 93.62 85 SER A C 1
ATOM 659 O O . SER A 1 85 ? 28.120 -4.959 -36.498 1.00 93.62 85 SER A O 1
ATOM 661 N N . GLU A 1 86 ? 26.688 -6.375 -35.492 1.00 95.62 86 GLU A N 1
ATOM 662 C CA . GLU A 1 86 ? 25.816 -6.580 -36.660 1.00 95.62 86 GLU A CA 1
ATOM 663 C C . GLU A 1 86 ? 25.102 -5.280 -37.071 1.00 95.62 86 GLU A C 1
ATOM 665 O O . GLU A 1 86 ? 24.985 -4.984 -38.259 1.00 95.62 86 GLU A O 1
ATOM 670 N N . ALA A 1 87 ? 24.707 -4.455 -36.097 1.00 95.38 87 ALA A N 1
ATOM 671 C CA . ALA A 1 87 ? 24.126 -3.130 -36.318 1.00 95.38 87 ALA A CA 1
ATOM 672 C C . ALA A 1 87 ? 25.163 -2.032 -36.648 1.00 95.38 87 ALA A C 1
ATOM 674 O O . ALA A 1 87 ? 24.802 -0.859 -36.728 1.00 95.38 87 ALA A O 1
ATOM 675 N N . GLN A 1 88 ? 26.444 -2.388 -36.827 1.00 96.25 88 GLN A N 1
ATOM 676 C CA . GLN A 1 88 ? 27.553 -1.460 -37.097 1.00 96.25 88 GLN A CA 1
ATOM 677 C C . GLN A 1 88 ? 27.740 -0.375 -36.017 1.00 96.25 88 GLN A C 1
ATOM 679 O O . GLN A 1 88 ? 28.237 0.719 -36.287 1.00 96.25 88 GLN A O 1
ATOM 684 N N . ILE A 1 89 ? 27.365 -0.678 -34.772 1.00 93.25 89 ILE A N 1
ATOM 685 C CA . ILE A 1 89 ? 27.568 0.194 -33.616 1.00 93.25 89 ILE A CA 1
ATOM 686 C C . ILE A 1 89 ? 28.931 -0.126 -33.002 1.00 93.25 89 ILE A C 1
ATOM 688 O O . ILE A 1 89 ? 29.162 -1.215 -32.475 1.00 93.25 89 ILE A O 1
ATOM 692 N N . VAL A 1 90 ? 29.851 0.835 -33.080 1.00 90.06 90 VAL A N 1
ATOM 693 C CA . VAL A 1 90 ? 31.220 0.675 -32.580 1.00 90.06 90 VAL A CA 1
ATOM 694 C C . VAL A 1 90 ? 31.241 0.829 -31.062 1.00 90.06 90 VAL A C 1
ATOM 696 O O . VAL A 1 90 ? 30.922 1.891 -30.530 1.00 90.06 90 VAL A O 1
ATOM 699 N N . LEU A 1 91 ? 31.661 -0.229 -30.370 1.00 87.31 91 LEU A N 1
ATOM 700 C CA . LEU A 1 91 ? 31.930 -0.198 -28.936 1.00 87.31 91 LEU A CA 1
ATOM 701 C C . LEU A 1 91 ? 33.411 0.151 -28.684 1.00 87.31 91 LEU A C 1
ATOM 703 O O . LEU A 1 91 ? 34.278 -0.311 -29.430 1.00 87.31 91 LEU A O 1
ATOM 707 N N . PRO A 1 92 ? 33.737 0.942 -27.645 1.00 82.06 92 PRO A N 1
ATOM 708 C CA . PRO A 1 92 ? 35.121 1.189 -27.249 1.00 82.06 92 PRO A CA 1
ATOM 709 C C . PRO A 1 92 ? 35.859 -0.121 -26.939 1.00 82.06 92 PRO A C 1
ATOM 711 O O . PRO A 1 92 ? 35.316 -0.996 -26.275 1.00 82.06 92 PRO A O 1
ATOM 714 N N . GLN A 1 93 ? 37.123 -0.244 -27.354 1.00 77.25 93 GLN A N 1
ATOM 715 C CA . GLN A 1 93 ? 37.927 -1.453 -27.097 1.00 77.25 93 GLN A CA 1
ATOM 716 C C . GLN A 1 93 ? 38.215 -1.687 -25.602 1.00 77.25 93 GLN A C 1
ATOM 718 O O . GLN A 1 93 ? 38.443 -2.819 -25.194 1.00 77.25 93 GLN A O 1
ATOM 723 N N . ASN A 1 94 ? 38.159 -0.626 -24.789 1.00 78.38 94 ASN A N 1
ATOM 724 C CA . ASN A 1 94 ? 38.419 -0.651 -23.349 1.00 78.38 94 ASN A CA 1
ATOM 725 C C . ASN A 1 94 ? 37.165 -0.229 -22.575 1.00 78.38 94 ASN A C 1
ATOM 727 O O . ASN A 1 94 ? 37.157 0.815 -21.919 1.00 78.38 94 ASN A O 1
ATOM 731 N N . MET A 1 95 ? 36.075 -0.986 -22.700 1.00 72.94 95 MET A N 1
ATOM 732 C CA . MET A 1 95 ? 34.891 -0.698 -21.893 1.00 72.94 95 MET A CA 1
ATOM 733 C C . MET A 1 95 ? 35.139 -1.075 -20.432 1.00 72.94 95 MET A C 1
ATOM 735 O O . MET A 1 95 ? 35.707 -2.135 -20.163 1.00 72.94 95 MET A O 1
ATOM 739 N N . PRO A 1 96 ? 34.737 -0.225 -19.472 1.00 72.19 96 PRO A N 1
ATOM 740 C CA . PRO A 1 96 ? 34.809 -0.608 -18.077 1.00 72.19 96 PRO A CA 1
ATOM 741 C C . PRO A 1 96 ? 33.877 -1.803 -17.859 1.00 72.19 96 PRO A C 1
ATOM 743 O O . PRO A 1 96 ? 32.719 -1.792 -18.265 1.00 72.19 96 PRO A O 1
ATOM 746 N N . THR A 1 97 ? 34.402 -2.839 -17.214 1.00 61.00 97 THR A N 1
ATOM 747 C CA . THR A 1 97 ? 33.713 -4.117 -16.974 1.00 61.00 97 THR A CA 1
ATOM 748 C C . THR A 1 97 ? 32.671 -4.044 -15.852 1.00 61.00 97 THR A C 1
ATOM 750 O O . THR A 1 97 ? 32.021 -5.035 -15.529 1.00 61.00 97 THR A O 1
ATOM 753 N N . LYS A 1 98 ? 32.509 -2.868 -15.232 1.00 60.19 98 LYS A N 1
ATOM 754 C CA . LYS A 1 98 ? 31.519 -2.611 -14.184 1.00 60.19 98 LYS A CA 1
ATOM 755 C C . LYS A 1 98 ? 30.220 -2.070 -14.771 1.00 60.19 98 LYS A C 1
ATOM 757 O O . LYS A 1 98 ? 30.232 -1.369 -15.778 1.00 60.19 98 LYS A O 1
ATOM 762 N N . ASP A 1 99 ? 29.132 -2.342 -14.054 1.00 60.50 99 ASP A N 1
ATOM 763 C CA . ASP A 1 99 ? 27.723 -1.969 -14.278 1.00 60.50 99 ASP A CA 1
ATOM 764 C C . ASP A 1 99 ? 27.414 -0.458 -14.466 1.00 60.50 99 ASP A C 1
ATOM 766 O O . ASP A 1 99 ? 26.252 -0.045 -14.385 1.00 60.50 99 ASP A O 1
ATOM 770 N N . ASP A 1 100 ? 28.423 0.366 -14.744 1.00 66.00 100 ASP A N 1
ATOM 771 C CA . ASP A 1 100 ? 28.366 1.827 -14.771 1.00 66.00 100 ASP A CA 1
ATOM 772 C C . ASP A 1 100 ? 28.493 2.417 -16.190 1.00 66.00 100 ASP A C 1
ATOM 774 O O . ASP A 1 100 ? 28.345 3.627 -16.370 1.00 66.00 100 ASP A O 1
ATOM 778 N N . ALA A 1 101 ? 28.752 1.596 -17.216 1.00 82.81 101 ALA A N 1
ATOM 779 C CA . ALA A 1 101 ? 28.816 2.066 -18.600 1.00 82.81 101 ALA A CA 1
ATOM 780 C C . ALA A 1 101 ? 27.438 2.111 -19.269 1.00 82.81 101 ALA A C 1
ATOM 782 O O . ALA A 1 101 ? 26.706 1.122 -19.303 1.00 82.81 101 ALA A O 1
ATOM 783 N N . TRP A 1 102 ? 27.134 3.253 -19.883 1.00 89.00 102 TRP A N 1
ATOM 784 C CA . TRP A 1 102 ? 25.907 3.492 -20.634 1.00 89.00 102 TRP A CA 1
ATOM 785 C C . TRP A 1 102 ? 26.232 3.902 -22.065 1.00 89.00 102 TRP A C 1
ATOM 787 O O . TRP A 1 102 ? 27.083 4.758 -22.301 1.00 89.00 102 TRP A O 1
ATOM 797 N N . LEU A 1 103 ? 25.521 3.310 -23.017 1.00 91.56 103 LEU A N 1
ATOM 798 C CA . LEU A 1 103 ? 25.566 3.667 -24.424 1.00 91.56 103 LEU A CA 1
ATOM 799 C C . LEU A 1 103 ? 24.294 4.420 -24.791 1.00 91.56 103 LEU A C 1
ATOM 801 O O . LEU A 1 103 ? 23.197 3.941 -24.524 1.00 91.56 103 LEU A O 1
ATOM 805 N N . TRP A 1 104 ? 24.421 5.573 -25.437 1.00 93.88 104 TRP A N 1
ATOM 806 C CA . TRP A 1 104 ? 23.260 6.255 -25.995 1.00 93.88 104 TRP A CA 1
ATOM 807 C C . TRP A 1 104 ? 22.889 5.651 -27.355 1.00 93.88 104 TRP A C 1
ATOM 809 O O . TRP A 1 104 ? 23.743 5.524 -28.232 1.00 93.88 104 TRP A O 1
ATOM 819 N N . LEU A 1 105 ? 21.616 5.301 -27.525 1.00 93.25 105 LEU A N 1
ATOM 820 C CA . LEU A 1 105 ? 21.031 4.812 -28.768 1.00 93.25 105 LEU A CA 1
ATOM 821 C C . LEU A 1 105 ? 19.924 5.751 -29.242 1.00 93.25 105 LEU A C 1
ATOM 823 O O . LEU A 1 105 ? 18.983 6.059 -28.501 1.00 93.25 105 LEU A O 1
ATOM 827 N N . ALA A 1 106 ? 19.996 6.146 -30.509 1.00 92.81 106 ALA A N 1
ATOM 828 C CA . ALA A 1 106 ? 18.936 6.888 -31.166 1.00 92.81 106 ALA A CA 1
ATOM 829 C C . ALA A 1 106 ? 17.735 5.970 -31.478 1.00 92.81 106 ALA A C 1
ATOM 831 O O . ALA A 1 106 ? 17.927 4.800 -31.817 1.00 92.81 106 ALA A O 1
ATOM 832 N N . PRO A 1 107 ? 16.494 6.492 -31.497 1.00 92.81 107 PRO A N 1
ATOM 833 C CA . PRO A 1 107 ? 15.300 5.706 -31.800 1.00 92.81 107 PRO A CA 1
ATOM 834 C C . PRO A 1 107 ? 15.367 4.985 -33.150 1.00 92.81 107 PRO A C 1
ATOM 836 O O . PRO A 1 107 ? 14.897 3.864 -33.266 1.00 92.81 107 PRO A O 1
ATOM 839 N N . HIS A 1 108 ? 15.998 5.586 -34.165 1.00 93.44 108 HIS A N 1
ATOM 840 C CA . HIS A 1 108 ? 16.114 4.984 -35.498 1.00 93.44 108 HIS A CA 1
ATOM 841 C C . HIS A 1 108 ? 17.091 3.795 -35.567 1.00 93.44 108 HIS A C 1
ATOM 843 O O . HIS A 1 108 ? 17.080 3.063 -36.557 1.00 93.44 108 HIS A O 1
ATOM 849 N N . GLN A 1 109 ? 17.937 3.611 -34.546 1.00 95.81 109 GLN A N 1
ATOM 850 C CA . GLN A 1 109 ? 18.843 2.464 -34.420 1.00 95.81 109 GLN A CA 1
ATOM 851 C C . GLN A 1 109 ? 18.152 1.254 -33.775 1.00 95.81 109 GLN A C 1
ATOM 853 O O . GLN A 1 109 ? 18.676 0.143 -33.836 1.00 95.81 109 GLN A O 1
ATOM 858 N N . ILE A 1 110 ? 16.979 1.455 -33.170 1.00 95.06 110 ILE A N 1
ATOM 859 C CA . ILE A 1 110 ? 16.185 0.419 -32.513 1.00 95.06 110 ILE A CA 1
ATOM 860 C C . ILE A 1 110 ? 15.062 0.002 -33.470 1.00 95.06 110 ILE A C 1
ATOM 862 O O . ILE A 1 110 ? 14.345 0.841 -34.011 1.00 95.06 110 ILE A O 1
ATOM 866 N N . ASP A 1 111 ? 14.933 -1.299 -33.706 1.00 93.81 111 ASP A N 1
ATOM 867 C CA . ASP A 1 111 ? 13.826 -1.877 -34.469 1.00 93.81 111 ASP A CA 1
ATOM 868 C C . ASP A 1 111 ? 12.596 -2.037 -33.568 1.00 93.81 111 ASP A C 1
ATOM 870 O O . ASP A 1 111 ? 11.536 -1.475 -33.832 1.00 93.81 111 ASP A O 1
ATOM 874 N N . TYR A 1 112 ? 12.777 -2.703 -32.424 1.00 93.19 112 TYR A N 1
ATOM 875 C CA . TYR A 1 112 ? 11.792 -2.736 -31.349 1.00 93.19 112 TYR A CA 1
ATOM 876 C C . TYR A 1 112 ? 12.461 -2.778 -29.976 1.00 93.19 112 TYR A C 1
ATOM 878 O O . TYR A 1 112 ? 13.598 -3.233 -29.813 1.00 93.19 112 TYR A O 1
ATOM 886 N N . MET A 1 113 ? 11.721 -2.329 -28.966 1.00 93.38 113 MET A N 1
ATOM 887 C CA . MET A 1 113 ? 12.112 -2.439 -27.570 1.00 93.38 113 MET A CA 1
ATOM 888 C C . MET A 1 113 ? 10.896 -2.792 -26.720 1.00 93.38 113 MET A C 1
ATOM 890 O O . MET A 1 113 ? 9.903 -2.068 -26.715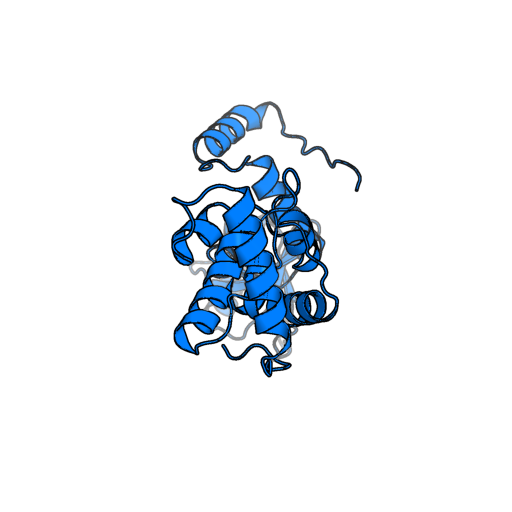 1.00 93.38 113 MET A O 1
ATOM 894 N N . PHE A 1 114 ? 11.003 -3.886 -25.974 1.00 87.31 114 PHE A N 1
ATOM 895 C CA . PHE A 1 114 ? 10.023 -4.281 -24.972 1.00 87.31 114 PHE A CA 1
ATOM 896 C C . PHE A 1 114 ? 10.584 -3.950 -23.599 1.00 87.31 114 PHE A C 1
ATOM 898 O O . PHE A 1 114 ? 11.491 -4.632 -23.121 1.00 87.31 114 PHE A O 1
ATOM 905 N N . VAL A 1 115 ? 10.071 -2.882 -22.990 1.00 82.94 115 VAL A N 1
ATOM 906 C CA . VAL A 1 115 ? 10.413 -2.536 -21.610 1.00 82.94 115 VAL A CA 1
ATOM 907 C C . VAL A 1 115 ? 9.789 -3.584 -20.700 1.00 82.94 115 VAL A C 1
ATOM 909 O O . VAL A 1 115 ? 8.572 -3.758 -20.673 1.00 82.94 115 VAL A O 1
ATOM 912 N N . GLU A 1 116 ? 10.636 -4.292 -19.964 1.00 76.06 116 GLU A N 1
ATOM 913 C CA . GLU A 1 116 ? 10.191 -5.140 -18.877 1.00 76.06 116 GLU A CA 1
ATOM 914 C C . GLU A 1 116 ? 9.765 -4.212 -17.758 1.00 76.06 116 GLU A C 1
ATOM 916 O O . GLU A 1 116 ? 10.580 -3.601 -17.060 1.00 76.06 116 GLU A O 1
ATOM 921 N N . LEU A 1 117 ? 8.454 -4.097 -17.612 1.00 59.22 117 LEU A N 1
ATOM 922 C CA . LEU A 1 117 ? 7.877 -3.577 -16.396 1.00 59.22 117 LEU A CA 1
ATOM 923 C C . LEU A 1 117 ? 8.477 -4.420 -15.258 1.00 59.22 117 LEU A C 1
ATOM 925 O O . LEU A 1 117 ? 8.332 -5.648 -15.303 1.00 59.22 117 LEU A O 1
ATOM 929 N N . PRO A 1 118 ? 9.216 -3.831 -14.290 1.00 54.72 118 PRO A N 1
ATOM 930 C CA . PRO A 1 118 ? 9.635 -4.583 -13.119 1.00 54.72 118 PRO A CA 1
ATOM 931 C C . PRO A 1 118 ? 8.405 -5.304 -12.575 1.00 54.72 118 PRO A C 1
ATOM 933 O O . PRO A 1 118 ? 7.303 -4.770 -12.637 1.00 54.72 118 PRO A O 1
ATOM 936 N N . SER A 1 119 ? 8.554 -6.511 -12.046 1.00 48.91 119 SER A N 1
ATOM 937 C CA . SER A 1 119 ? 7.434 -7.263 -11.461 1.00 48.91 119 SER A CA 1
ATOM 938 C C . SER A 1 119 ? 6.660 -6.453 -10.397 1.00 48.91 119 SER A C 1
ATOM 940 O O . SER A 1 119 ? 5.507 -6.757 -10.107 1.00 48.91 119 SER A O 1
ATOM 942 N N . SER A 1 120 ? 7.248 -5.360 -9.891 1.00 46.03 120 SER A N 1
ATOM 943 C CA . SER A 1 120 ? 6.623 -4.330 -9.051 1.00 46.03 120 SER A CA 1
ATOM 944 C C . SER A 1 120 ? 5.611 -3.404 -9.748 1.00 46.03 120 SER A C 1
ATOM 946 O O . SER A 1 120 ? 4.941 -2.644 -9.064 1.00 46.03 120 SER A O 1
ATOM 948 N N . LEU A 1 121 ? 5.472 -3.445 -11.073 1.00 45.22 121 LEU A N 1
ATOM 949 C CA . LEU A 1 121 ? 4.365 -2.819 -11.810 1.00 45.22 121 LEU A CA 1
ATOM 950 C C . LEU A 1 121 ? 3.113 -3.719 -11.841 1.00 45.22 121 LEU A C 1
ATOM 952 O O . LEU A 1 121 ? 2.103 -3.325 -12.413 1.00 45.22 121 LEU A O 1
ATOM 956 N N . GLY A 1 122 ? 3.163 -4.905 -11.212 1.00 47.06 122 GLY A N 1
ATOM 957 C CA . GLY A 1 122 ? 2.046 -5.855 -11.134 1.00 47.06 122 GLY A CA 1
ATOM 958 C C . GLY A 1 122 ? 1.605 -6.278 -9.726 1.00 47.06 122 GLY A C 1
ATOM 959 O O . GLY A 1 122 ? 0.519 -6.829 -9.588 1.00 47.06 122 GLY A O 1
ATOM 960 N N . SER A 1 123 ? 2.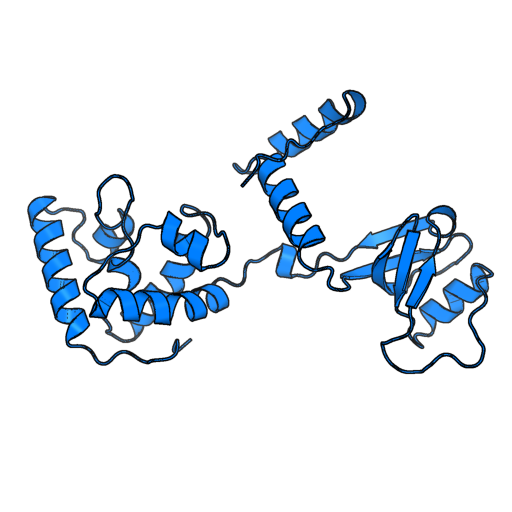370 -6.014 -8.663 1.00 57.62 123 SER A N 1
ATOM 961 C CA . SER A 1 123 ? 1.874 -6.213 -7.295 1.00 57.62 123 SER A CA 1
ATOM 962 C C . SER A 1 123 ? 2.536 -5.237 -6.336 1.00 57.62 123 SER A C 1
ATOM 964 O O . SER A 1 123 ? 3.732 -5.332 -6.060 1.00 57.62 123 SER A O 1
ATOM 966 N N . MET A 1 124 ? 1.747 -4.303 -5.823 1.00 72.38 124 MET A N 1
ATOM 967 C CA . MET A 1 124 ? 2.107 -3.512 -4.656 1.00 72.38 124 MET A CA 1
ATOM 968 C C . MET A 1 124 ? 2.522 -4.458 -3.516 1.00 72.38 124 MET A C 1
ATOM 970 O O . MET A 1 124 ? 1.780 -5.383 -3.186 1.00 72.38 124 MET A O 1
ATOM 974 N N . ASP A 1 125 ? 3.708 -4.260 -2.931 1.00 87.88 125 ASP A N 1
ATOM 975 C CA . ASP A 1 125 ? 4.148 -5.052 -1.776 1.00 87.88 125 ASP A CA 1
ATOM 976 C C . ASP A 1 125 ? 3.451 -4.541 -0.511 1.00 87.88 125 ASP A C 1
ATOM 978 O O . ASP A 1 125 ? 3.998 -3.765 0.277 1.00 87.88 125 ASP A O 1
ATOM 982 N N . PHE A 1 126 ? 2.196 -4.954 -0.333 1.00 91.81 126 PHE A N 1
ATOM 983 C CA . PHE A 1 126 ? 1.384 -4.565 0.815 1.00 91.81 126 PHE A CA 1
ATOM 984 C C . PHE A 1 126 ? 2.014 -4.964 2.148 1.00 91.81 126 PHE A C 1
ATOM 986 O O . PHE A 1 126 ? 1.749 -4.300 3.147 1.00 91.81 126 PHE A O 1
ATOM 993 N N . ARG A 1 127 ? 2.881 -5.988 2.179 1.00 94.94 127 ARG A N 1
ATOM 994 C CA . ARG A 1 127 ? 3.594 -6.375 3.399 1.00 94.94 127 ARG A CA 1
ATOM 995 C C . ARG A 1 127 ? 4.603 -5.305 3.786 1.00 94.94 127 ARG A C 1
ATOM 997 O O . ARG A 1 127 ? 4.652 -4.928 4.951 1.00 94.94 127 ARG A O 1
ATOM 1004 N N . GLU A 1 128 ? 5.344 -4.761 2.828 1.00 94.56 128 GLU A N 1
ATOM 1005 C CA . GLU A 1 128 ? 6.257 -3.651 3.103 1.00 94.56 128 GLU A CA 1
ATOM 1006 C C . GLU A 1 128 ? 5.513 -2.381 3.541 1.00 94.56 128 GLU A C 1
ATOM 1008 O O . GLU A 1 128 ? 5.905 -1.714 4.502 1.00 94.56 128 GLU A O 1
ATOM 1013 N N . TYR A 1 129 ? 4.377 -2.069 2.912 1.00 95.75 129 TYR A N 1
ATOM 1014 C CA . TYR A 1 129 ? 3.523 -0.977 3.386 1.00 95.75 129 TYR A CA 1
ATOM 1015 C C . TYR A 1 129 ? 2.944 -1.247 4.780 1.00 95.75 129 TYR A C 1
ATOM 1017 O O . TYR A 1 129 ? 2.852 -0.316 5.577 1.00 95.75 129 TYR A O 1
ATOM 1025 N N . ALA A 1 130 ? 2.618 -2.497 5.110 1.00 97.94 130 ALA A N 1
ATOM 1026 C CA . ALA A 1 130 ? 2.156 -2.889 6.438 1.00 97.94 130 ALA A CA 1
ATOM 1027 C C . ALA A 1 130 ? 3.259 -2.714 7.485 1.00 97.94 130 ALA A C 1
ATOM 1029 O O . ALA A 1 130 ? 2.988 -2.177 8.561 1.00 97.94 130 ALA A O 1
ATOM 1030 N N . ARG A 1 131 ? 4.519 -3.038 7.150 1.00 97.94 131 ARG A N 1
ATOM 1031 C CA . ARG A 1 131 ? 5.667 -2.754 8.027 1.00 97.94 131 ARG A CA 1
ATOM 1032 C C . ARG A 1 131 ? 5.823 -1.268 8.308 1.00 97.94 131 ARG A C 1
ATOM 1034 O O . ARG A 1 131 ? 6.074 -0.877 9.443 1.00 97.94 131 ARG A O 1
ATOM 1041 N N . ARG A 1 132 ? 5.630 -0.428 7.288 1.00 97.56 132 ARG A N 1
ATOM 1042 C CA . ARG A 1 132 ? 5.673 1.037 7.422 1.00 97.56 132 ARG A CA 1
ATOM 1043 C C . ARG A 1 132 ? 4.475 1.594 8.196 1.00 97.56 132 ARG A C 1
ATOM 1045 O O . ARG A 1 132 ? 4.630 2.559 8.941 1.00 97.56 132 ARG A O 1
ATOM 1052 N N . ALA A 1 133 ? 3.294 1.002 8.032 1.00 98.25 133 ALA A N 1
ATOM 1053 C CA . ALA A 1 133 ? 2.074 1.405 8.726 1.00 98.25 133 ALA A CA 1
ATOM 1054 C C . ALA A 1 133 ? 2.113 1.050 10.219 1.00 98.25 133 ALA A C 1
ATOM 1056 O O . ALA A 1 133 ? 1.641 1.832 11.040 1.00 98.25 133 ALA A O 1
ATOM 1057 N N . TRP A 1 134 ? 2.713 -0.084 10.581 1.00 98.56 134 TRP A N 1
ATOM 1058 C CA . TRP A 1 134 ? 2.787 -0.583 11.955 1.00 98.56 134 TRP A CA 1
ATOM 1059 C C . TRP A 1 134 ? 3.208 0.470 12.999 1.00 98.56 134 TRP A C 1
ATOM 1061 O O . TRP A 1 134 ? 2.388 0.796 13.864 1.00 98.56 134 TRP A O 1
ATOM 1071 N N . PRO A 1 135 ? 4.404 1.095 12.922 1.00 98.06 135 PRO A N 1
ATOM 1072 C CA . PRO A 1 135 ? 4.824 2.080 13.920 1.00 98.06 135 PRO A CA 1
ATOM 1073 C C . PRO A 1 135 ? 3.942 3.337 13.921 1.00 98.06 135 PRO A C 1
ATOM 1075 O O . PRO A 1 135 ? 3.809 4.000 14.951 1.00 98.06 135 PRO A O 1
ATOM 1078 N N . ILE A 1 136 ? 3.299 3.669 12.793 1.00 98.25 136 ILE A N 1
ATOM 1079 C CA . ILE A 1 136 ? 2.336 4.776 12.714 1.00 98.25 136 ILE A CA 1
ATOM 1080 C C . ILE A 1 136 ? 1.104 4.441 13.555 1.00 98.25 136 ILE A C 1
ATOM 1082 O O . ILE A 1 136 ? 0.689 5.259 14.378 1.00 98.25 136 ILE A O 1
ATOM 1086 N N . LEU A 1 137 ? 0.534 3.247 13.379 1.00 98.38 137 LEU A N 1
ATOM 1087 C CA . LEU A 1 137 ? -0.665 2.826 14.099 1.00 98.38 137 LEU A CA 1
ATOM 1088 C C . LEU A 1 137 ? -0.397 2.619 15.594 1.00 98.38 137 LEU A C 1
ATOM 1090 O O . LEU A 1 137 ? -1.182 3.094 16.411 1.00 98.38 137 LEU A O 1
ATOM 1094 N N . VAL A 1 138 ? 0.736 2.014 15.967 1.00 98.12 138 VAL A N 1
ATOM 1095 C CA . VAL A 1 138 ? 1.143 1.863 17.377 1.00 98.12 138 VAL A CA 1
ATOM 1096 C C . VAL A 1 138 ? 1.289 3.232 18.048 1.00 98.12 138 VAL A C 1
ATOM 1098 O O . VAL A 1 138 ? 0.747 3.470 19.129 1.00 98.12 138 VAL A O 1
ATOM 1101 N N . LYS A 1 139 ? 1.946 4.193 17.385 1.00 97.81 139 LYS A N 1
ATOM 1102 C CA . LYS A 1 139 ? 2.062 5.565 17.900 1.00 97.81 139 LYS A CA 1
ATOM 1103 C C . LYS A 1 139 ? 0.692 6.224 18.092 1.00 97.81 139 LYS A C 1
ATOM 1105 O O . LYS A 1 139 ? 0.479 6.927 19.079 1.00 97.81 139 LYS A O 1
ATOM 1110 N N . ARG A 1 140 ? -0.233 6.011 17.154 1.00 98.00 140 ARG A N 1
ATOM 1111 C CA . ARG A 1 140 ? -1.607 6.534 17.204 1.00 98.00 140 ARG A CA 1
ATOM 1112 C C . ARG A 1 140 ? -2.421 5.906 18.334 1.00 98.00 140 ARG A C 1
ATOM 1114 O O . ARG A 1 140 ? -3.106 6.640 19.045 1.00 98.00 140 ARG A O 1
ATOM 1121 N N . LEU A 1 141 ? -2.271 4.599 18.556 1.00 97.94 141 LEU A N 1
ATOM 1122 C CA . LEU A 1 141 ? -2.867 3.875 19.677 1.00 97.94 141 LEU A CA 1
ATOM 1123 C C . LEU A 1 141 ? -2.463 4.497 21.019 1.00 97.94 141 LEU A C 1
ATOM 1125 O O . LEU A 1 141 ? -3.331 4.895 21.794 1.00 97.94 141 LEU A O 1
ATOM 1129 N N . PHE A 1 142 ? -1.160 4.664 21.271 1.00 97.69 142 PHE A N 1
ATOM 1130 C CA . PHE A 1 142 ? -0.679 5.254 22.527 1.00 97.69 142 PHE A CA 1
ATOM 1131 C C . PHE A 1 142 ? -1.050 6.732 22.684 1.00 97.69 142 PHE A C 1
ATOM 1133 O O . PHE A 1 142 ? -1.289 7.196 23.798 1.00 97.69 142 PHE A O 1
ATOM 1140 N N . ALA A 1 143 ? -1.157 7.469 21.577 1.00 97.81 143 ALA A N 1
ATOM 1141 C CA . ALA A 1 143 ? -1.664 8.838 21.582 1.00 97.81 143 ALA A CA 1
ATOM 1142 C C . ALA A 1 143 ? -3.192 8.925 21.759 1.00 97.81 143 ALA A C 1
ATOM 1144 O O . ALA A 1 143 ? -3.710 10.034 21.879 1.00 97.81 143 ALA A O 1
ATOM 1145 N N . GLN A 1 144 ? -3.912 7.794 21.754 1.00 97.38 144 GLN A N 1
ATOM 1146 C CA . GLN A 1 144 ? -5.379 7.729 21.740 1.00 97.38 144 GLN A CA 1
ATOM 1147 C C . GLN A 1 144 ? -5.991 8.573 20.611 1.00 97.38 144 GLN A C 1
ATOM 1149 O O . GLN A 1 144 ? -7.016 9.234 20.774 1.00 97.38 144 GLN A O 1
ATOM 1154 N N . GLN A 1 145 ? -5.333 8.566 19.453 1.00 98.12 145 GLN A N 1
ATOM 1155 C CA . GLN A 1 145 ? -5.743 9.309 18.267 1.00 98.12 145 GLN A CA 1
ATOM 1156 C C . GLN A 1 145 ? -6.034 8.343 17.135 1.00 98.12 145 GLN A C 1
ATOM 1158 O O . GLN A 1 145 ? -5.231 7.461 16.854 1.00 98.12 145 GLN A O 1
ATOM 1163 N N . THR A 1 146 ? -7.143 8.546 16.440 1.00 98.44 146 THR A N 1
ATOM 1164 C CA . THR A 1 146 ? -7.428 7.832 15.198 1.00 98.44 146 THR A CA 1
ATOM 1165 C C . THR A 1 146 ? -6.829 8.567 14.000 1.00 98.44 146 THR A C 1
ATOM 1167 O O . THR A 1 146 ? -6.418 9.727 14.093 1.00 98.44 146 THR A O 1
ATOM 1170 N N . LEU A 1 147 ? -6.762 7.875 12.869 1.00 98.19 147 LEU A N 1
ATOM 1171 C CA . LEU A 1 147 ? -6.498 8.465 11.561 1.00 98.19 147 LEU A CA 1
ATOM 1172 C C . LEU A 1 147 ? -7.509 7.938 10.554 1.00 98.19 147 LEU A C 1
ATOM 1174 O O . LEU A 1 147 ? -8.052 6.849 10.704 1.00 98.19 147 LEU A O 1
ATOM 1178 N N . THR A 1 148 ? -7.772 8.704 9.514 1.00 98.44 148 THR A N 1
ATOM 1179 C CA . THR A 1 148 ? -8.633 8.274 8.423 1.00 98.44 148 THR A CA 1
ATOM 1180 C C . THR A 1 148 ? -7.881 7.381 7.440 1.00 98.44 148 THR A C 1
ATOM 1182 O O . THR A 1 148 ? -6.658 7.468 7.316 1.00 98.44 148 THR A O 1
ATOM 1185 N N . TYR A 1 149 ? -8.607 6.564 6.671 1.00 97.56 149 TYR A N 1
ATOM 1186 C CA . TYR A 1 149 ? -8.018 5.793 5.562 1.00 97.56 149 TYR A CA 1
ATOM 1187 C C . TYR A 1 149 ? -7.223 6.678 4.586 1.00 97.56 149 TYR A C 1
ATOM 1189 O O . TYR A 1 149 ? -6.171 6.272 4.101 1.00 97.56 149 TYR A O 1
ATOM 1197 N N . GLY A 1 150 ? -7.707 7.899 4.321 1.00 92.56 150 GLY A N 1
ATOM 1198 C CA . GLY A 1 150 ? -7.015 8.874 3.472 1.00 92.56 150 GLY A CA 1
ATOM 1199 C C . GLY A 1 150 ? -5.692 9.340 4.071 1.00 92.56 150 GLY A C 1
ATOM 1200 O O . GLY A 1 150 ? -4.673 9.307 3.391 1.00 92.56 150 GLY A O 1
ATOM 1201 N N . GLU A 1 151 ? -5.687 9.700 5.355 1.00 97.94 151 GLU A N 1
ATOM 1202 C CA . GLU A 1 151 ? -4.465 10.118 6.053 1.00 97.94 151 GLU A CA 1
ATOM 1203 C C . GLU A 1 151 ? -3.434 8.987 6.124 1.00 97.94 151 GLU A C 1
ATOM 1205 O O . GLU A 1 151 ? -2.246 9.232 5.926 1.00 97.94 151 GLU A O 1
ATOM 1210 N N . LEU A 1 152 ? -3.866 7.741 6.362 1.00 98.06 152 LEU A N 1
ATOM 1211 C CA . LEU A 1 152 ? -2.956 6.596 6.322 1.00 98.06 152 LEU A CA 1
ATOM 1212 C C . LEU A 1 152 ? -2.371 6.405 4.918 1.00 98.06 152 LEU A C 1
ATOM 1214 O O . LEU A 1 152 ? -1.164 6.220 4.781 1.00 98.06 152 LEU A O 1
ATOM 1218 N N . GLY A 1 153 ? -3.203 6.491 3.878 1.00 93.69 153 GLY A N 1
ATOM 1219 C CA . GLY A 1 153 ? -2.748 6.371 2.496 1.00 93.69 153 GLY A CA 1
ATOM 1220 C C . GLY A 1 153 ? -1.714 7.432 2.116 1.00 93.69 153 GLY A C 1
ATOM 1221 O O . GLY A 1 153 ? -0.670 7.104 1.550 1.00 93.69 153 GLY A O 1
ATOM 1222 N N . GLU A 1 154 ? -1.943 8.687 2.505 1.00 90.38 154 GLU A N 1
ATOM 1223 C CA . GLU A 1 154 ? -0.992 9.787 2.313 1.00 90.38 154 GLU A CA 1
ATOM 1224 C C . GLU A 1 154 ? 0.334 9.533 3.046 1.00 90.38 154 GLU A C 1
ATOM 1226 O O . GLU A 1 154 ? 1.399 9.631 2.434 1.00 90.38 154 GLU A O 1
ATOM 1231 N N . LEU A 1 155 ? 0.285 9.124 4.320 1.00 93.12 155 LEU A N 1
ATOM 1232 C CA . LEU A 1 155 ? 1.481 8.804 5.115 1.00 93.12 155 LEU A CA 1
ATOM 1233 C C . LEU A 1 155 ? 2.294 7.636 4.536 1.00 93.12 155 LEU A C 1
ATOM 1235 O O . LEU A 1 155 ? 3.511 7.569 4.725 1.00 93.12 155 LEU A O 1
ATOM 1239 N N . LEU A 1 156 ? 1.641 6.727 3.813 1.00 92.38 156 LEU A N 1
ATOM 1240 C CA . LEU A 1 156 ? 2.284 5.593 3.156 1.00 92.38 156 LEU A CA 1
ATOM 1241 C C . LEU A 1 156 ? 2.844 5.926 1.766 1.00 92.38 156 LEU A C 1
ATOM 1243 O O . LEU A 1 156 ? 3.556 5.102 1.193 1.00 92.38 156 LEU A O 1
ATOM 1247 N N . GLY A 1 157 ? 2.654 7.150 1.272 1.00 86.56 157 GLY A N 1
ATOM 1248 C CA . GLY A 1 157 ? 3.170 7.594 -0.025 1.00 86.56 157 GLY A CA 1
ATOM 1249 C C . GLY A 1 157 ? 2.107 7.654 -1.117 1.00 86.56 157 GLY A C 1
ATOM 1250 O O . GLY A 1 157 ? 2.423 7.404 -2.273 1.00 86.56 157 GLY A O 1
ATOM 1251 N N . GLY A 1 158 ? 0.862 7.978 -0.755 1.00 84.81 158 GLY A N 1
ATOM 1252 C CA . GLY A 1 158 ? -0.220 8.224 -1.711 1.00 84.81 158 GLY A CA 1
ATOM 1253 C C . GLY A 1 158 ? -1.079 7.004 -2.038 1.00 84.81 158 GLY A C 1
ATOM 1254 O O . GLY A 1 158 ? -1.666 6.959 -3.114 1.00 84.81 158 GLY A O 1
ATOM 1255 N N . LEU A 1 159 ? -1.179 6.028 -1.129 1.00 85.19 159 LEU A N 1
ATOM 1256 C CA . LEU A 1 159 ? -2.028 4.858 -1.357 1.00 85.19 159 LEU A CA 1
ATOM 1257 C C . LEU A 1 159 ? -3.510 5.237 -1.435 1.00 85.19 159 LEU A C 1
ATOM 1259 O O . LEU A 1 159 ? -4.015 6.037 -0.643 1.00 85.19 159 LEU A O 1
ATOM 1263 N N . HIS A 1 160 ? -4.236 4.588 -2.341 1.00 87.56 160 HIS A N 1
ATOM 1264 C CA . HIS A 1 160 ? -5.666 4.785 -2.496 1.00 87.56 160 HIS A CA 1
ATOM 1265 C C . HIS A 1 160 ? -6.436 4.263 -1.263 1.00 87.56 160 HIS A C 1
ATOM 1267 O O . HIS A 1 160 ? -6.379 3.060 -0.959 1.00 87.56 160 HIS A O 1
ATOM 1273 N N . PRO A 1 161 ? -7.233 5.114 -0.587 1.00 87.81 161 PRO A N 1
ATOM 1274 C CA . PRO A 1 161 ? -7.818 4.811 0.722 1.00 87.81 161 PRO A CA 1
ATOM 1275 C C . PRO A 1 161 ? -8.818 3.652 0.723 1.00 87.81 161 PRO A C 1
ATOM 1277 O O . PRO A 1 161 ? -8.959 2.982 1.736 1.00 87.81 161 PRO A O 1
ATOM 1280 N N . TYR A 1 162 ? -9.502 3.400 -0.397 1.00 83.56 162 TYR A N 1
ATOM 1281 C CA . TYR A 1 162 ? -10.535 2.355 -0.491 1.00 83.56 162 TYR A CA 1
ATOM 1282 C C . TYR A 1 162 ? -10.079 1.078 -1.202 1.00 83.56 162 TYR A C 1
ATOM 1284 O O . TYR A 1 162 ? -10.867 0.153 -1.345 1.00 83.56 162 TYR A O 1
ATOM 1292 N N . ARG A 1 163 ? -8.847 1.042 -1.723 1.00 80.81 163 ARG A N 1
ATOM 1293 C CA . ARG A 1 163 ? -8.365 -0.085 -2.548 1.00 80.81 163 ARG A CA 1
ATOM 1294 C C . ARG A 1 163 ? -7.082 -0.682 -2.015 1.00 80.81 163 ARG A C 1
ATOM 1296 O O . ARG A 1 163 ? -6.966 -1.895 -1.927 1.00 80.81 163 ARG A O 1
ATOM 1303 N N . GLN A 1 164 ? -6.128 0.175 -1.675 1.00 90.31 164 GLN A N 1
ATOM 1304 C CA . GLN A 1 164 ? -4.779 -0.238 -1.313 1.00 90.31 164 GLN A CA 1
ATOM 1305 C C . GLN A 1 164 ? -4.596 -0.245 0.203 1.00 90.31 164 GLN A C 1
ATOM 1307 O O . GLN A 1 164 ? -4.060 -1.204 0.742 1.00 90.31 164 GLN A O 1
ATOM 1312 N N .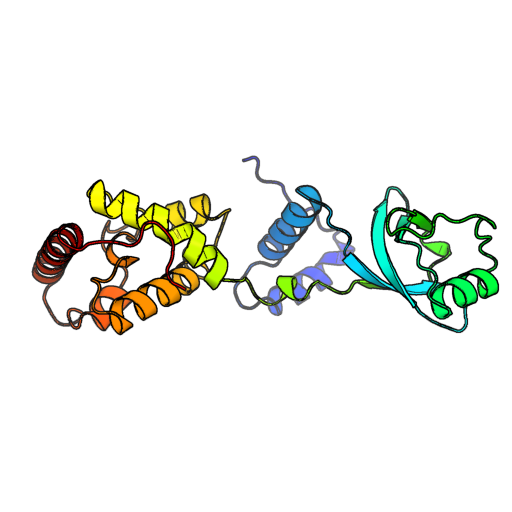 VAL A 1 165 ? -5.107 0.771 0.907 1.00 94.69 165 VAL A N 1
ATOM 1313 C CA . VAL A 1 165 ? -5.030 0.818 2.377 1.00 94.69 165 VAL A CA 1
ATOM 1314 C C . VAL A 1 165 ? -5.697 -0.397 3.044 1.00 94.69 165 VAL A C 1
ATOM 1316 O O . VAL A 1 165 ? -5.063 -0.955 3.933 1.00 94.69 165 VAL A O 1
ATOM 1319 N N . PRO A 1 166 ? -6.885 -0.882 2.621 1.00 94.25 166 PRO A N 1
ATOM 1320 C CA . PRO A 1 166 ? -7.461 -2.103 3.192 1.00 94.25 166 PRO A CA 1
ATOM 1321 C C . PRO A 1 166 ? -6.531 -3.317 3.070 1.00 94.25 166 PRO A C 1
ATOM 1323 O O . PRO A 1 166 ? -6.284 -3.986 4.060 1.00 94.25 166 PRO A O 1
ATOM 1326 N N . GLN A 1 167 ? -5.880 -3.511 1.918 1.00 94.06 167 GLN A N 1
ATOM 1327 C CA . GLN A 1 167 ? -4.938 -4.624 1.714 1.00 94.06 167 GLN A CA 1
ATOM 1328 C C . GLN A 1 167 ? -3.705 -4.544 2.633 1.00 94.06 167 GLN A C 1
ATOM 1330 O O . GLN A 1 167 ? -3.148 -5.567 3.024 1.00 94.06 167 GLN A O 1
ATOM 1335 N N . VAL A 1 168 ? -3.277 -3.330 2.998 1.00 96.31 168 VAL A N 1
ATOM 1336 C CA . VAL A 1 168 ? -2.237 -3.116 4.018 1.00 96.31 168 VAL A CA 1
ATOM 1337 C C . VAL A 1 168 ? -2.745 -3.508 5.407 1.00 96.31 168 VAL A C 1
ATOM 1339 O O . VAL A 1 168 ? -2.027 -4.156 6.169 1.00 96.31 168 VAL A O 1
ATOM 1342 N N . LEU A 1 169 ? -3.970 -3.100 5.742 1.00 97.06 169 LEU A N 1
ATOM 1343 C CA . LEU A 1 169 ? -4.579 -3.348 7.047 1.00 97.06 169 LEU A CA 1
ATOM 1344 C C . LEU A 1 169 ? -4.880 -4.831 7.270 1.00 97.06 169 LEU A C 1
ATOM 1346 O O . LEU A 1 169 ? -4.585 -5.314 8.357 1.00 97.06 169 LEU A O 1
ATOM 1350 N N . ASP A 1 170 ? -5.323 -5.564 6.247 1.00 95.31 170 ASP A N 1
ATOM 1351 C CA . ASP A 1 170 ? -5.594 -7.007 6.321 1.00 95.31 170 ASP A CA 1
ATOM 1352 C C . ASP A 1 170 ? -4.366 -7.805 6.801 1.00 95.31 170 ASP A C 1
ATOM 1354 O O . ASP A 1 170 ? -4.485 -8.777 7.548 1.00 95.31 170 ASP A O 1
ATOM 1358 N N . ILE A 1 171 ? -3.155 -7.394 6.399 1.00 97.00 171 ILE A N 1
ATOM 1359 C CA . ILE A 1 171 ? -1.903 -8.044 6.824 1.00 97.00 171 ILE A CA 1
ATOM 1360 C C . ILE A 1 171 ? -1.656 -7.822 8.320 1.00 97.00 171 ILE A C 1
ATOM 1362 O O . ILE A 1 171 ? -1.288 -8.760 9.031 1.00 97.00 171 ILE A O 1
ATOM 1366 N N . ILE A 1 172 ? -1.861 -6.589 8.790 1.00 97.69 172 ILE A N 1
ATOM 1367 C CA . ILE A 1 172 ? -1.691 -6.210 10.199 1.00 97.69 172 ILE A CA 1
ATOM 1368 C C . ILE A 1 172 ? -2.742 -6.907 11.059 1.00 97.69 172 ILE A C 1
ATOM 1370 O O . ILE A 1 172 ? -2.399 -7.494 12.085 1.00 97.69 172 ILE A O 1
ATOM 1374 N N . GLU A 1 173 ? -4.001 -6.856 10.630 1.00 96.06 173 GLU A N 1
ATOM 1375 C CA . GLU A 1 173 ? -5.140 -7.475 11.300 1.00 96.06 173 GLU A CA 1
ATOM 1376 C C . GLU A 1 173 ? -4.905 -8.973 11.481 1.00 96.06 173 GLU A C 1
ATOM 1378 O O . GLU A 1 173 ? -4.935 -9.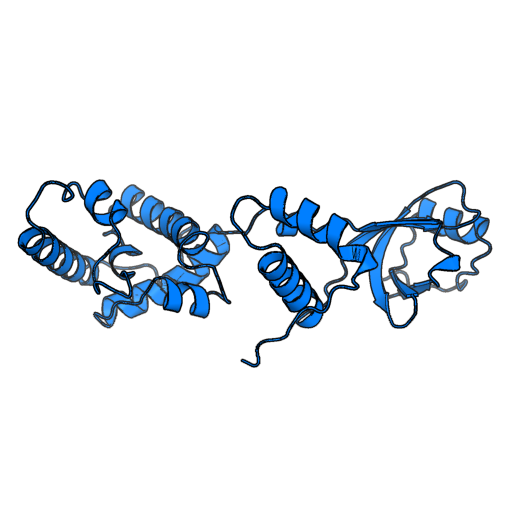480 12.603 1.00 96.06 173 GLU A O 1
ATOM 1383 N N . LYS A 1 174 ? -4.589 -9.673 10.384 1.00 96.12 174 LYS A N 1
ATOM 1384 C CA . LYS A 1 174 ? -4.336 -11.111 10.400 1.00 96.12 174 LYS A CA 1
ATOM 1385 C C . LYS A 1 174 ? -3.232 -11.470 11.387 1.00 96.12 174 LYS A C 1
ATOM 1387 O O . LYS A 1 174 ? -3.406 -12.399 12.172 1.00 96.12 174 LYS A O 1
ATOM 1392 N N . TRP A 1 175 ? -2.128 -10.720 11.384 1.00 97.81 175 TRP A N 1
ATOM 1393 C CA . TRP A 1 175 ? -1.058 -10.955 12.347 1.00 97.81 175 TRP A CA 1
ATOM 1394 C C . TRP A 1 175 ? -1.539 -10.740 13.788 1.00 97.81 175 TRP A C 1
ATOM 1396 O O . TRP A 1 175 ? -1.278 -11.589 14.640 1.00 97.81 175 TRP A O 1
ATOM 1406 N N . CYS A 1 176 ? -2.270 -9.652 14.062 1.00 96.88 176 CYS A N 1
ATOM 1407 C CA . CYS A 1 176 ? -2.771 -9.362 15.407 1.00 96.88 176 CYS A CA 1
ATOM 1408 C C . CYS A 1 176 ? -3.681 -10.487 15.917 1.00 96.88 176 CYS A C 1
ATOM 1410 O O . CYS A 1 176 ? -3.473 -10.988 17.024 1.00 96.88 176 CYS A O 1
ATOM 1412 N N . LEU A 1 177 ? -4.623 -10.939 15.085 1.00 94.31 177 LEU A N 1
ATOM 1413 C CA . LEU A 1 177 ? -5.540 -12.034 15.403 1.00 94.31 177 LEU A CA 1
ATOM 1414 C C . LEU A 1 177 ? -4.803 -13.357 15.650 1.00 94.31 177 LEU A C 1
ATOM 1416 O O . LEU A 1 177 ? -5.069 -14.025 16.649 1.00 94.31 177 LEU A O 1
ATOM 1420 N N . GLU A 1 178 ? -3.851 -13.722 14.785 1.00 96.44 178 GLU A N 1
ATOM 1421 C CA . GLU A 1 178 ? -3.062 -14.959 14.913 1.00 96.44 178 GLU A CA 1
ATOM 1422 C C . GLU A 1 178 ? -2.223 -15.003 16.202 1.00 96.44 178 GLU A C 1
ATOM 1424 O O . GLU A 1 178 ? -1.953 -16.087 16.721 1.00 96.44 178 GLU A O 1
ATOM 1429 N N . HIS A 1 179 ? -1.846 -13.841 16.745 1.00 97.00 179 HIS A N 1
ATOM 1430 C CA . HIS A 1 179 ? -0.967 -13.722 17.912 1.00 97.00 179 HIS A CA 1
ATOM 1431 C C . HIS A 1 179 ? -1.687 -13.235 19.181 1.00 97.00 179 HIS A C 1
ATOM 1433 O O . HIS A 1 179 ? -1.041 -13.001 20.202 1.00 97.00 179 HIS A O 1
ATOM 1439 N N . GLY A 1 180 ? -3.017 -13.093 19.149 1.00 95.56 180 GLY A N 1
ATOM 1440 C CA . GLY A 1 180 ? -3.818 -12.679 20.308 1.00 95.56 180 GLY A CA 1
ATOM 1441 C C . GLY A 1 180 ? -3.650 -11.209 20.714 1.00 95.56 180 GLY A C 1
ATOM 1442 O O . GLY A 1 180 ? -3.971 -10.840 21.847 1.00 95.56 180 GLY A O 1
ATOM 1443 N N . TYR A 1 181 ? -3.156 -10.369 19.808 1.00 97.00 181 TYR A N 1
ATOM 1444 C CA . TYR A 1 181 ? -3.148 -8.919 19.974 1.00 97.00 181 TYR A CA 1
ATOM 1445 C C . TYR A 1 181 ? -4.529 -8.346 19.657 1.00 97.00 181 TYR A C 1
ATOM 1447 O O . TYR A 1 181 ? -5.311 -8.936 18.910 1.00 97.00 181 TYR A O 1
ATOM 1455 N N . GLY A 1 182 ? -4.846 -7.187 20.237 1.00 95.88 182 GLY A N 1
ATOM 1456 C CA . GLY A 1 182 ? -6.034 -6.461 19.799 1.00 95.88 182 GLY A CA 1
ATOM 1457 C C . GLY A 1 182 ? -5.862 -5.964 18.366 1.00 95.88 182 GLY A C 1
ATOM 1458 O O . GLY A 1 182 ? -4.747 -5.789 17.884 1.00 95.88 182 GLY A O 1
ATOM 1459 N N . ASP A 1 183 ? -6.971 -5.759 17.669 1.00 96.12 183 ASP A N 1
ATOM 1460 C CA . ASP A 1 183 ? -6.939 -5.359 16.270 1.00 96.12 183 ASP A CA 1
ATOM 1461 C C . ASP A 1 183 ? -6.472 -3.900 16.115 1.00 96.12 183 ASP A C 1
ATOM 1463 O O . ASP A 1 183 ? -7.233 -2.944 16.293 1.00 96.12 183 ASP A O 1
ATOM 1467 N N . LEU A 1 184 ? -5.195 -3.728 15.766 1.00 97.19 184 LEU A N 1
ATOM 1468 C CA . LEU A 1 184 ? -4.566 -2.418 15.600 1.00 97.19 184 LEU A CA 1
ATOM 1469 C C . LEU A 1 184 ? -5.214 -1.589 14.474 1.00 97.19 184 LEU A C 1
ATOM 1471 O O . LEU A 1 184 ? -5.111 -0.356 14.470 1.00 97.19 184 LEU A O 1
ATOM 1475 N N . THR A 1 185 ? -5.926 -2.234 13.543 1.00 97.06 185 THR A N 1
ATOM 1476 C CA . THR A 1 185 ? -6.650 -1.542 12.469 1.00 97.06 185 THR A CA 1
ATOM 1477 C C . THR A 1 185 ? -7.825 -0.713 12.996 1.00 97.06 185 THR A C 1
ATOM 1479 O O . THR A 1 185 ? -8.228 0.245 12.336 1.00 97.06 185 THR A O 1
ATOM 1482 N N . ALA A 1 186 ? -8.264 -0.943 14.244 1.00 97.25 186 ALA A N 1
ATOM 1483 C CA . ALA A 1 186 ? -9.243 -0.124 14.965 1.00 97.25 186 ALA A CA 1
ATOM 1484 C C . ALA A 1 186 ? -8.861 1.362 15.079 1.00 97.25 186 ALA A C 1
ATOM 1486 O O . ALA A 1 186 ? -9.700 2.194 15.438 1.00 97.25 186 ALA A O 1
ATOM 1487 N N . MET A 1 187 ? -7.589 1.705 14.851 1.00 98.38 187 MET A N 1
ATOM 1488 C CA . MET A 1 187 ? -7.115 3.089 14.841 1.00 98.38 187 MET A CA 1
ATOM 1489 C C . MET A 1 187 ? -7.457 3.822 13.537 1.00 98.38 187 MET A C 1
ATOM 1491 O O . MET A 1 187 ? -7.409 5.054 13.513 1.00 98.38 187 MET A O 1
ATOM 1495 N N . VAL A 1 188 ? -7.820 3.095 12.476 1.00 98.25 188 VAL A N 1
ATOM 1496 C CA . VAL A 1 188 ? -8.173 3.652 11.169 1.00 98.25 188 VAL A CA 1
ATOM 1497 C C . VAL A 1 188 ? -9.690 3.771 11.034 1.00 98.25 188 VAL A C 1
ATOM 1499 O O . VAL A 1 188 ? -10.428 2.802 11.191 1.00 98.25 188 VAL A O 1
ATOM 1502 N N . VAL A 1 189 ? -10.175 4.978 10.743 1.00 98.38 189 VAL A N 1
ATOM 1503 C CA . VAL A 1 189 ? -11.609 5.296 10.725 1.00 98.38 189 VAL A CA 1
ATOM 1504 C C . VAL A 1 189 ? -12.059 5.917 9.406 1.00 98.38 189 VAL A C 1
ATOM 1506 O O . VAL A 1 189 ? -11.281 6.472 8.628 1.00 98.38 189 VAL A O 1
ATOM 1509 N N . SER A 1 190 ? -13.358 5.862 9.139 1.00 97.19 190 SER A N 1
ATOM 1510 C CA . SER A 1 190 ? -13.957 6.623 8.049 1.00 97.19 190 SER A CA 1
ATOM 1511 C C . SER A 1 190 ? -13.883 8.121 8.339 1.00 97.19 190 SER A C 1
ATOM 1513 O O . SER A 1 190 ? -14.210 8.577 9.436 1.00 97.19 190 SER A O 1
ATOM 1515 N N . LYS A 1 191 ? -13.523 8.910 7.321 1.00 95.62 191 LYS A N 1
ATOM 1516 C CA . LYS A 1 191 ? -13.508 10.378 7.405 1.00 95.62 191 LYS A CA 1
ATOM 1517 C C . LYS A 1 191 ? -14.890 10.962 7.706 1.00 95.62 191 LYS A C 1
ATOM 1519 O O . LYS A 1 191 ? -14.985 12.000 8.350 1.00 95.62 191 LYS A O 1
ATOM 1524 N N . THR A 1 192 ? -15.948 10.313 7.226 1.00 95.75 192 THR A N 1
ATOM 1525 C CA . THR A 1 192 ? -17.316 10.830 7.335 1.00 95.75 192 THR A CA 1
ATOM 1526 C C . THR A 1 192 ? -17.921 10.555 8.705 1.00 95.75 192 THR A C 1
ATOM 1528 O O . THR A 1 192 ? -18.602 11.414 9.254 1.00 95.75 192 THR A O 1
ATOM 1531 N N . THR A 1 193 ? -17.695 9.360 9.258 1.00 96.62 193 THR A N 1
ATOM 1532 C CA . THR A 1 193 ? -18.334 8.937 10.514 1.00 96.62 193 THR A CA 1
ATOM 1533 C C . THR A 1 193 ? -17.420 9.073 11.726 1.00 96.62 193 THR A C 1
ATOM 1535 O O . THR A 1 193 ? -17.915 9.116 12.847 1.00 96.62 193 THR A O 1
ATOM 1538 N N . GLY A 1 194 ? -16.098 9.115 11.529 1.00 97.56 194 GLY A N 1
ATOM 1539 C CA . GLY A 1 194 ? -15.122 9.016 12.617 1.00 97.56 194 GLY A CA 1
ATOM 1540 C C . GLY A 1 194 ? -15.106 7.643 13.297 1.00 97.56 194 GLY A C 1
ATOM 1541 O O . GLY A 1 194 ? -14.541 7.509 14.379 1.00 97.56 194 GLY A O 1
ATOM 1542 N N . LEU A 1 195 ? -15.734 6.638 12.680 1.00 97.69 195 LEU A N 1
ATOM 1543 C CA . LEU A 1 195 ? -15.862 5.276 13.191 1.00 97.69 195 LEU A CA 1
ATOM 1544 C C . LEU A 1 195 ? -15.114 4.278 12.290 1.00 97.69 195 LEU A C 1
ATOM 1546 O O . LEU A 1 195 ? -14.959 4.556 11.094 1.00 97.69 195 LEU A O 1
ATOM 1550 N N . PRO A 1 196 ? -14.684 3.121 12.828 1.00 96.25 196 PRO A N 1
ATOM 1551 C CA . PRO A 1 196 ? -14.143 2.021 12.033 1.00 96.25 196 PRO A CA 1
ATOM 1552 C C . PRO A 1 196 ? -15.042 1.600 10.863 1.00 96.25 196 PRO A C 1
ATOM 1554 O O . PRO A 1 196 ? -16.265 1.795 10.883 1.00 96.25 196 PRO A O 1
ATOM 1557 N N . GLY A 1 197 ? -14.412 1.023 9.836 1.00 90.44 197 GLY A N 1
ATOM 1558 C CA . GLY A 1 197 ? -15.095 0.473 8.666 1.00 90.44 197 GLY A CA 1
ATOM 1559 C C . GLY A 1 197 ? -16.031 -0.691 9.006 1.00 90.44 197 GLY A C 1
ATOM 1560 O O . GLY A 1 197 ? -15.973 -1.264 10.091 1.00 90.44 197 GLY A O 1
ATOM 1561 N N . THR A 1 198 ? -16.915 -1.043 8.070 1.00 89.88 198 THR A N 1
ATOM 1562 C CA . THR A 1 198 ? -17.905 -2.113 8.270 1.00 89.88 198 THR A CA 1
ATOM 1563 C C . THR A 1 198 ? -17.264 -3.464 8.582 1.00 89.88 198 THR A C 1
ATOM 1565 O O . THR A 1 198 ? -17.773 -4.185 9.440 1.00 89.88 198 THR A O 1
ATOM 1568 N N . ASP A 1 199 ? -16.141 -3.770 7.936 1.00 88.50 199 ASP A N 1
ATOM 1569 C CA . ASP A 1 199 ? -15.451 -5.056 8.069 1.00 88.50 199 ASP A CA 1
ATOM 1570 C C . ASP A 1 199 ? -14.930 -5.271 9.493 1.00 88.50 199 ASP A C 1
ATOM 1572 O O . ASP A 1 199 ? -15.177 -6.327 10.074 1.00 88.50 199 ASP A O 1
ATOM 1576 N N . TYR A 1 200 ? -14.398 -4.217 10.124 1.00 93.12 200 TYR A N 1
ATOM 1577 C CA . TYR A 1 200 ? -13.977 -4.236 11.528 1.00 93.12 200 TYR A CA 1
ATOM 1578 C C . TYR A 1 200 ? -15.104 -4.712 12.461 1.00 93.12 200 TYR A C 1
ATOM 1580 O O . TYR A 1 200 ? -14.903 -5.552 13.344 1.00 93.12 200 TYR A O 1
ATOM 1588 N N . TRP A 1 201 ? -16.332 -4.216 12.260 1.00 94.44 201 TRP A N 1
ATOM 1589 C CA . TRP A 1 201 ? -17.486 -4.637 13.063 1.00 94.44 201 TRP A CA 1
ATOM 1590 C C . TRP A 1 201 ? -17.859 -6.097 12.827 1.00 94.44 201 TRP A C 1
ATOM 1592 O O . TRP A 1 201 ? -18.270 -6.779 13.766 1.00 94.44 201 TRP A O 1
ATOM 1602 N N . GLN A 1 202 ? -17.757 -6.577 11.588 1.00 92.44 202 GLN A N 1
ATOM 1603 C CA . GLN A 1 202 ? -18.072 -7.963 11.243 1.00 92.44 202 GLN A CA 1
ATOM 1604 C C . GLN A 1 202 ? -17.059 -8.927 11.858 1.00 92.44 202 GLN A C 1
ATOM 1606 O O . GLN A 1 202 ? -17.461 -9.888 12.514 1.00 92.44 202 GLN A O 1
ATOM 1611 N N . GLN A 1 203 ? -15.770 -8.625 11.718 1.00 89.00 203 GLN A N 1
ATOM 1612 C CA . GLN A 1 203 ? -14.661 -9.439 12.220 1.00 89.00 203 GLN A CA 1
ATOM 1613 C C . GLN A 1 203 ? -14.696 -9.573 13.745 1.00 89.00 203 GLN A C 1
ATOM 1615 O O . GLN A 1 203 ? -14.502 -10.658 14.286 1.00 89.00 203 GLN A O 1
ATOM 1620 N N . ASN A 1 204 ? -15.057 -8.495 14.444 1.00 90.56 204 ASN A N 1
ATOM 1621 C CA . ASN A 1 204 ? -15.207 -8.506 15.898 1.00 90.56 204 ASN A CA 1
ATOM 1622 C C . ASN A 1 204 ? -16.558 -9.087 16.376 1.00 90.56 204 ASN A C 1
ATOM 1624 O O . ASN A 1 204 ? -16.817 -9.154 17.580 1.00 90.56 204 ASN A O 1
ATOM 1628 N N . GLY A 1 205 ? -17.445 -9.508 15.464 1.00 94.19 205 GLY A N 1
ATOM 1629 C CA . GLY A 1 205 ? -18.762 -10.061 15.798 1.00 94.19 205 GLY A CA 1
ATOM 1630 C C . GLY A 1 205 ? -19.751 -9.026 16.350 1.00 94.19 205 GLY A C 1
ATOM 1631 O O . GLY A 1 205 ? -20.669 -9.372 17.094 1.00 94.19 205 GLY A O 1
ATOM 1632 N N . TRP A 1 206 ? -19.563 -7.743 16.030 1.00 96.19 206 TRP A N 1
ATOM 1633 C CA . TRP A 1 206 ? -20.379 -6.620 16.512 1.00 96.19 206 TRP A CA 1
ATOM 1634 C C . TRP A 1 206 ? -21.314 -6.047 15.441 1.00 96.19 206 TRP A C 1
ATOM 1636 O O . TRP A 1 206 ? -22.110 -5.162 15.737 1.00 96.19 206 TRP A O 1
ATOM 1646 N N . ALA A 1 207 ? -21.292 -6.557 14.208 1.00 95.00 207 ALA A N 1
ATOM 1647 C CA . ALA A 1 207 ? -22.134 -6.039 13.125 1.00 95.00 207 ALA A CA 1
ATOM 1648 C C . ALA A 1 207 ? -23.650 -6.063 13.433 1.00 95.00 207 ALA A C 1
ATOM 1650 O O . ALA A 1 207 ? -24.390 -5.246 12.894 1.00 95.00 207 ALA A O 1
ATOM 1651 N N . GLY A 1 208 ? -24.110 -6.969 14.306 1.00 95.62 208 GLY A N 1
ATOM 1652 C CA . GLY A 1 208 ? -25.527 -7.127 14.661 1.00 95.62 208 GLY A CA 1
ATOM 1653 C C . GLY A 1 208 ? -26.012 -6.341 15.886 1.00 95.62 208 GLY A C 1
ATOM 1654 O O . GLY A 1 208 ? -27.203 -6.397 16.185 1.00 95.62 208 GLY A O 1
ATOM 1655 N N . ILE A 1 209 ? -25.131 -5.644 16.614 1.00 97.00 209 ILE A N 1
ATOM 1656 C CA . ILE A 1 209 ? -25.521 -4.879 17.815 1.00 97.00 209 ILE A CA 1
ATOM 1657 C C . ILE A 1 209 ? -25.768 -3.399 17.476 1.00 97.00 209 ILE A C 1
ATOM 1659 O O . ILE A 1 209 ? -25.259 -2.912 16.463 1.00 97.00 209 ILE A O 1
ATOM 1663 N N . PRO A 1 210 ? -26.521 -2.651 18.307 1.00 97.88 210 PRO A N 1
ATOM 1664 C CA . PRO A 1 210 ? -26.759 -1.227 18.082 1.00 97.88 210 PRO A CA 1
ATOM 1665 C C . PRO A 1 210 ? -25.460 -0.417 17.973 1.00 97.88 210 PRO A C 1
ATOM 1667 O O . PRO A 1 210 ? -24.516 -0.642 18.726 1.00 97.88 210 PRO A O 1
ATOM 1670 N N . VAL A 1 211 ? -25.432 0.590 17.093 1.00 95.75 211 VAL A N 1
ATOM 1671 C CA . VAL A 1 211 ? -24.234 1.421 16.833 1.00 95.75 211 VAL A CA 1
ATOM 1672 C C . VAL A 1 211 ? -23.660 2.043 18.111 1.00 95.75 211 VAL A C 1
ATOM 1674 O O . VAL A 1 211 ? -22.447 2.074 18.285 1.00 95.75 211 VAL A O 1
ATOM 1677 N N . ALA A 1 212 ? -24.506 2.501 19.038 1.00 97.25 212 ALA A N 1
ATOM 1678 C CA . ALA A 1 212 ? -24.041 3.039 20.319 1.00 97.25 212 ALA A CA 1
ATOM 1679 C C . ALA A 1 212 ? -23.216 2.006 21.112 1.00 97.25 212 ALA A C 1
ATOM 1681 O O . ALA A 1 212 ? -22.150 2.329 21.631 1.00 97.25 212 ALA A O 1
ATOM 1682 N N . GLU A 1 213 ? -23.663 0.749 21.121 1.00 97.88 213 GLU A N 1
ATOM 1683 C CA . GLU A 1 213 ? -22.959 -0.354 21.771 1.00 97.88 213 GLU A CA 1
ATOM 1684 C C . GLU A 1 213 ? -21.674 -0.734 21.014 1.00 97.88 213 GLU A C 1
ATOM 1686 O O . GLU A 1 213 ? -20.650 -0.997 21.644 1.00 97.88 213 GLU A O 1
ATOM 1691 N N . GLN A 1 214 ? -21.677 -0.695 19.673 1.00 97.56 214 GLN A N 1
ATOM 1692 C CA . GLN A 1 214 ? -20.459 -0.885 18.865 1.00 97.56 214 GLN A CA 1
ATOM 1693 C C . GLN A 1 214 ? -19.373 0.127 19.251 1.00 97.56 214 GLN A C 1
ATOM 1695 O O . GLN A 1 214 ? -18.220 -0.247 19.468 1.00 97.56 214 GLN A O 1
ATOM 1700 N N . VAL A 1 215 ? -19.747 1.403 19.387 1.00 98.00 215 VAL A N 1
ATOM 1701 C CA . VAL A 1 215 ? -18.825 2.487 19.756 1.00 98.00 215 VAL A CA 1
ATOM 1702 C C . VAL A 1 215 ? -18.268 2.292 21.166 1.00 98.00 215 VAL A C 1
ATOM 1704 O O . VAL A 1 215 ? -17.071 2.494 21.379 1.00 98.00 215 VAL A O 1
ATOM 1707 N N . GLU A 1 216 ? -19.096 1.892 22.132 1.00 98.12 216 GLU A N 1
ATOM 1708 C CA . GLU A 1 216 ? -18.631 1.597 23.492 1.00 98.12 216 GLU A CA 1
ATOM 1709 C C . GLU A 1 216 ? -17.646 0.423 23.519 1.00 98.12 216 GLU A C 1
ATOM 1711 O O . GLU A 1 216 ? -16.581 0.523 24.138 1.00 98.12 216 GLU A O 1
ATOM 1716 N N . ARG A 1 217 ? -17.956 -0.666 22.804 1.00 97.94 217 ARG A N 1
ATOM 1717 C CA . ARG A 1 217 ? -17.072 -1.835 22.699 1.00 97.94 217 ARG A CA 1
ATOM 1718 C C . ARG A 1 217 ? -15.758 -1.499 22.000 1.00 97.94 217 ARG A C 1
ATOM 1720 O O . ARG A 1 217 ? -14.709 -1.901 22.493 1.00 97.94 217 ARG A O 1
ATOM 1727 N N . TRP A 1 218 ? -15.794 -0.709 20.928 1.00 97.81 218 TRP A N 1
ATOM 1728 C CA . TRP A 1 218 ? -14.596 -0.230 20.236 1.00 97.81 218 TRP A CA 1
ATOM 1729 C C . TRP A 1 218 ? -13.692 0.600 21.144 1.00 97.81 218 TRP A C 1
ATOM 1731 O O . TRP A 1 218 ? -12.506 0.301 21.265 1.00 97.81 218 TRP A O 1
ATOM 1741 N N . LYS A 1 219 ? -14.251 1.582 21.861 1.00 97.75 219 LYS A N 1
ATOM 1742 C CA . LYS A 1 219 ? -13.484 2.381 22.829 1.00 97.75 219 LYS A CA 1
ATOM 1743 C C . LYS A 1 219 ? -12.871 1.506 23.917 1.00 97.75 219 LYS A C 1
ATOM 1745 O O . LYS A 1 219 ? -11.710 1.688 24.274 1.00 97.75 219 LYS A O 1
ATOM 1750 N N . LYS A 1 220 ? -13.628 0.535 24.437 1.00 97.56 220 LYS A N 1
ATOM 1751 C CA . LYS A 1 220 ? -13.122 -0.416 25.433 1.00 97.56 220 LYS A CA 1
ATOM 1752 C C . LYS A 1 220 ? -11.986 -1.276 24.870 1.00 97.56 220 LYS A C 1
ATOM 1754 O O . LYS A 1 220 ? -10.984 -1.447 25.559 1.00 97.56 220 LYS A O 1
ATOM 1759 N N . ALA A 1 221 ? -12.112 -1.760 23.635 1.00 96.69 221 ALA A N 1
ATOM 1760 C CA . ALA A 1 221 ? -11.063 -2.516 22.956 1.00 96.69 221 ALA A CA 1
ATOM 1761 C C . ALA A 1 221 ? -9.790 -1.675 22.777 1.00 96.69 221 ALA A C 1
ATOM 1763 O O . ALA A 1 221 ? -8.705 -2.143 23.107 1.00 96.69 221 ALA A O 1
ATOM 1764 N N . GLN A 1 222 ? -9.912 -0.402 22.382 1.00 97.50 222 GLN A N 1
ATOM 1765 C CA . GLN A 1 222 ? -8.773 0.522 22.319 1.00 97.50 222 GLN A CA 1
ATOM 1766 C C . GLN A 1 222 ? -8.073 0.683 23.675 1.00 97.50 222 GLN A C 1
ATOM 1768 O O . GLN A 1 222 ? -6.849 0.605 23.749 1.00 97.50 222 GLN A O 1
ATOM 1773 N N . GLN A 1 223 ? -8.832 0.836 24.764 1.00 97.62 223 GLN A N 1
ATOM 1774 C CA . GLN A 1 223 ? -8.252 0.923 26.110 1.00 97.62 223 GLN A CA 1
ATOM 1775 C C . GLN A 1 223 ? -7.538 -0.369 26.528 1.00 97.62 223 GLN A C 1
ATOM 1777 O O . GLN A 1 223 ? -6.495 -0.311 27.176 1.00 97.62 223 GLN A O 1
ATOM 1782 N N . GLN A 1 224 ? -8.067 -1.532 26.143 1.00 97.12 224 GLN A N 1
ATOM 1783 C CA . GLN A 1 224 ? -7.422 -2.823 26.393 1.00 97.12 224 GLN A CA 1
ATOM 1784 C C . GLN A 1 224 ? -6.124 -2.977 25.589 1.00 97.12 224 GLN A C 1
ATOM 1786 O O . GLN A 1 224 ? -5.127 -3.435 26.141 1.00 97.12 224 GLN A O 1
ATOM 1791 N N . MET A 1 225 ? -6.106 -2.538 24.327 1.00 97.31 225 MET A N 1
ATOM 1792 C CA . MET A 1 225 ? -4.914 -2.569 23.473 1.00 97.31 225 MET A CA 1
ATOM 1793 C C . MET A 1 225 ? -3.754 -1.743 24.032 1.00 97.31 225 MET A C 1
ATOM 1795 O O . MET A 1 225 ? -2.606 -2.160 23.916 1.00 97.31 225 MET A O 1
ATOM 1799 N N . ILE A 1 226 ? -4.030 -0.605 24.676 1.00 97.56 226 ILE A N 1
ATOM 1800 C CA . ILE A 1 226 ? -2.994 0.243 25.299 1.00 97.56 226 ILE A CA 1
ATOM 1801 C C . ILE A 1 226 ? -2.261 -0.486 26.435 1.00 97.56 226 ILE A C 1
ATOM 1803 O O . ILE A 1 226 ? -1.105 -0.179 26.713 1.00 97.56 226 ILE A O 1
ATOM 1807 N N . GLN A 1 227 ? -2.909 -1.459 27.083 1.00 97.56 227 GLN A N 1
ATOM 1808 C CA . GLN A 1 227 ? -2.297 -2.260 28.148 1.00 97.56 227 GLN A CA 1
ATOM 1809 C C . GLN A 1 227 ? -1.415 -3.400 27.610 1.00 97.56 227 GLN A C 1
ATOM 1811 O O . GLN A 1 227 ? -0.732 -4.059 28.392 1.00 97.56 227 GLN A O 1
ATOM 1816 N N . GLN A 1 228 ? -1.440 -3.668 26.299 1.00 97.00 228 GLN A N 1
ATOM 1817 C CA . GLN A 1 228 ? -0.619 -4.703 25.672 1.00 97.00 228 GLN A CA 1
ATOM 1818 C C . GLN A 1 228 ? 0.796 -4.189 25.380 1.00 97.00 228 GLN A C 1
ATOM 1820 O O . GLN A 1 228 ? 1.012 -3.005 25.120 1.00 97.00 228 GLN A O 1
ATOM 1825 N N . GLN A 1 229 ? 1.772 -5.099 25.384 1.00 97.06 229 GLN A N 1
ATOM 1826 C CA . GLN A 1 229 ? 3.141 -4.788 24.981 1.00 97.06 229 GLN A CA 1
ATOM 1827 C C . GLN A 1 229 ? 3.297 -4.970 23.470 1.00 97.06 229 GLN A C 1
ATOM 1829 O O . GLN A 1 229 ? 3.357 -6.095 22.971 1.00 97.06 229 GLN A O 1
ATOM 1834 N N . TRP A 1 230 ? 3.379 -3.852 22.754 1.00 96.88 230 TRP A N 1
ATOM 1835 C CA . TRP A 1 230 ? 3.516 -3.826 21.300 1.00 96.88 230 TRP A CA 1
ATOM 1836 C C . TRP A 1 230 ? 4.987 -3.886 20.865 1.00 96.88 230 TRP A C 1
ATOM 1838 O O . TRP A 1 230 ? 5.800 -3.132 21.403 1.00 96.88 230 TRP A O 1
ATOM 1848 N N . PRO A 1 231 ? 5.338 -4.737 19.884 1.00 95.75 231 PRO A N 1
ATOM 1849 C CA . PRO A 1 231 ? 6.622 -4.670 19.190 1.00 95.75 231 PRO A CA 1
ATOM 1850 C C . PRO A 1 231 ? 6.874 -3.285 18.577 1.00 95.75 231 PRO A C 1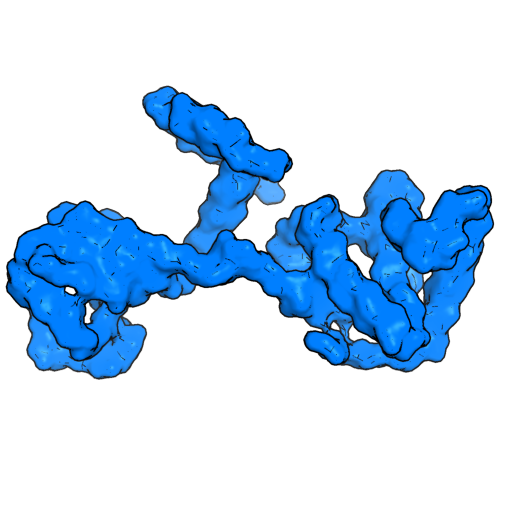
ATOM 1852 O O . PRO A 1 231 ? 5.990 -2.728 17.920 1.00 95.75 231 PRO A O 1
ATOM 1855 N N . GLU A 1 232 ? 8.082 -2.743 18.767 1.00 89.19 232 GLU A N 1
ATOM 1856 C CA . GLU A 1 232 ? 8.496 -1.478 18.135 1.00 89.19 232 GLU A CA 1
ATOM 1857 C C . GLU A 1 232 ? 8.555 -1.607 16.607 1.00 89.19 232 GLU A C 1
ATOM 1859 O O . GLU A 1 232 ? 8.139 -0.702 15.880 1.00 89.19 232 GLU A O 1
ATOM 1864 N N . GLU A 1 233 ? 9.024 -2.759 16.128 1.00 93.88 233 GLU A N 1
ATOM 1865 C CA . GLU A 1 233 ? 9.098 -3.109 14.712 1.00 93.88 233 GLU A CA 1
ATOM 1866 C C . GLU A 1 233 ? 7.972 -4.062 14.313 1.00 93.88 233 GLU A C 1
ATOM 1868 O O . GLU A 1 233 ? 7.462 -4.834 15.128 1.00 93.88 233 GLU A O 1
ATOM 1873 N N . ALA A 1 234 ? 7.597 -4.023 13.035 1.00 95.56 234 ALA A N 1
ATOM 1874 C CA . ALA A 1 234 ? 6.583 -4.911 12.494 1.00 95.56 234 ALA A CA 1
ATOM 1875 C C . ALA A 1 234 ? 7.078 -6.376 12.491 1.00 95.56 234 ALA A C 1
ATOM 1877 O O . ALA A 1 234 ? 8.119 -6.668 11.904 1.00 95.56 234 ALA A O 1
ATOM 1878 N N . PRO A 1 235 ? 6.335 -7.313 13.094 1.00 93.19 235 PRO A N 1
ATOM 1879 C CA . PRO A 1 235 ? 6.773 -8.697 13.318 1.00 93.19 235 PRO A CA 1
ATOM 1880 C C . PRO A 1 235 ? 6.569 -9.653 12.118 1.00 93.19 235 PRO A C 1
ATOM 1882 O O . PRO A 1 235 ? 6.523 -10.871 12.306 1.00 93.19 235 PRO A O 1
ATOM 1885 N N . PHE A 1 236 ? 6.415 -9.138 10.894 1.00 92.69 236 PHE A N 1
ATOM 1886 C CA . PHE A 1 236 ? 6.087 -9.909 9.682 1.00 92.69 236 PHE A CA 1
ATOM 1887 C C . PHE A 1 236 ? 6.824 -9.401 8.444 1.00 92.69 236 PHE A C 1
ATOM 1889 O O . PHE A 1 236 ? 7.276 -8.244 8.433 1.00 92.69 236 PHE A O 1
#